Protein AF-A0A8J1UPE0-F1 (afdb_monomer)

pLDDT: mean 72.39, std 17.37, range [23.69, 92.75]

InterPro domains:
  IPR003609 PAN/Apple domain [PF00024] (31-98)
  IPR036375 Hemopexin-like domain superfamily [G3DSA:2.110.10.10] (103-296)
  IPR036375 Hemopexin-like domain superfamily [SSF50923] (170-290)

Secondary structure (DSSP, 8-state):
---PPP----SSS-EEEEEETTEEEEEEE-S--TT-EEEEEEESSHHHHHHHHHHTT-SEEEE--SSSS-EEEEEES------TTSEEEPTTSSPEEEPP----EEEEEEETTTTEEEEEETTEEEEE-SSTTTTTSPPEEEEEHHHH-TT---S-GGGEEEEEETTTTEEEEEETTEEEEEESSS--SS-SEEEEEHHHHH-TTPPSS-SEEEESSSEEEEETTEEEEESSS-EEEEETT-SS--STTTT----TT--EEEE-SSTTEEEEEETTEEEEEETTTTEEEEEE-----

Organism: Owenia fusiformis (NCBI:txid6347)

Sequence (297 aa):
MKVGGIYVLLHVHVVYTIQQAGFFKLIQNDHKLPGYIIQQKMVDSKAECAQLCITRNCFSFNIDNDNMNEKLCEVNSESLQFQGTSLTPQTGSDHYQKVPDIFNVHAVWYHGNTGNIYALTDDRIVYIYADENSLHKPPMQVTDLDNMLPSLTTNEIHDIQFMYAPTINFTRVFEGANIWLYEKDLPKTSPNYFPKAASFVYGVGIPAAPDAVFMTASAYFVKDNIIFISNGSVIDSYDITDPNPTKEFQNVPVINGITSATETGTTGVFLFFENSAFIRYDTATKLYTKSRLHGPQ

Foldseek 3Di:
DDDDDDDDDDDDAPWDWDDDPHDTQTEHADQDDPDFFPDKDKDQDPVVLVVVLVVVVANYKYWAPPDPGIIIITGGNDDPPDDPLQWDQDPPDSHTDGLPQQQFFQEWEAQQVPLWIWTDGDFFIWTAHLDPVRNQHGIDTDDGPCQQEVPDDDPDSSLWYWEQDPVQQWIWIGRFQWIFIAHHDTRDHDTPDDIDGPCVFQNPPAHGRFLEWYDDCWTWGHHFQKIWTGNRYDIDIDGQPPCCTVDQQHPPPPPRRQNYKYASSPPQWMWTDDRQKIWIAHSVVRDIDIDGRDDRD

Mean predicted aligned error: 15.08 Å

Solvent-accessible surface area (backbone atoms only — not comparable to full-atom values): 16725 Å² total; per-residue (Å²): 138,84,84,79,82,83,83,84,88,70,87,82,69,79,68,48,79,47,85,53,99,90,46,79,54,73,42,40,72,45,66,49,75,88,90,43,66,75,47,76,45,80,30,90,42,73,68,53,36,53,52,52,20,60,78,66,69,37,38,18,28,26,74,46,75,93,41,99,82,51,22,50,22,35,23,15,72,53,62,83,86,63,54,82,79,30,48,42,74,38,88,97,46,89,39,43,41,72,45,72,70,58,64,43,38,31,18,27,30,40,38,84,92,76,56,36,27,37,32,37,34,84,69,33,30,29,41,40,54,50,47,86,87,39,45,69,50,71,52,44,82,74,47,48,42,62,74,32,44,61,77,66,82,75,91,57,60,69,36,35,33,34,29,36,40,78,94,77,48,28,38,37,38,32,52,41,48,30,32,34,39,34,71,56,68,84,72,47,74,61,63,76,43,77,72,38,52,42,43,79,69,39,26,84,83,64,69,68,42,42,37,18,31,30,48,77,98,42,42,38,34,30,44,75,60,33,42,36,39,23,75,66,67,55,72,47,72,48,49,58,77,47,93,75,46,95,54,80,68,43,79,52,76,80,57,86,54,43,26,15,24,26,47,52,82,48,91,59,30,35,40,40,23,43,39,34,34,35,34,44,36,32,51,88,78,52,47,73,50,80,53,60,53,54,43,70,125

Structure (mmCIF, N/CA/C/O backbone):
data_AF-A0A8J1UPE0-F1
#
_entry.id   AF-A0A8J1UPE0-F1
#
loop_
_atom_site.group_PDB
_atom_site.id
_atom_site.type_symbol
_atom_site.label_atom_id
_atom_site.label_alt_id
_atom_site.label_comp_id
_atom_site.label_asym_id
_atom_site.label_entity_id
_atom_site.label_seq_id
_atom_site.pdbx_PDB_ins_code
_atom_site.Cartn_x
_atom_site.Cartn_y
_atom_site.Cartn_z
_atom_site.occupancy
_atom_site.B_iso_or_equiv
_atom_site.auth_seq_id
_atom_site.auth_comp_id
_atom_site.auth_asym_id
_atom_site.auth_atom_id
_atom_site.pdbx_PDB_model_num
ATOM 1 N N . MET A 1 1 ? -36.752 -12.452 56.181 1.00 30.33 1 MET A N 1
ATOM 2 C CA . MET A 1 1 ? -35.520 -12.875 55.481 1.00 30.33 1 MET A CA 1
ATOM 3 C C . MET A 1 1 ? -35.071 -11.741 54.575 1.00 30.33 1 MET A C 1
ATOM 5 O O . MET A 1 1 ? -35.768 -11.439 53.619 1.00 30.33 1 MET A O 1
ATOM 9 N N . LYS A 1 2 ? -33.974 -11.058 54.919 1.00 23.69 2 LYS A N 1
ATOM 10 C CA . LYS A 1 2 ? -33.281 -10.115 54.031 1.00 23.69 2 LYS A CA 1
ATOM 11 C C . LYS A 1 2 ? -32.088 -10.872 53.456 1.00 23.69 2 LYS A C 1
ATOM 13 O O . LYS A 1 2 ? -31.230 -11.287 54.229 1.00 23.69 2 LYS A O 1
ATOM 18 N N . VAL A 1 3 ? -32.064 -11.102 52.148 1.00 27.72 3 VAL A N 1
ATOM 19 C CA . VAL A 1 3 ? -30.888 -11.661 51.470 1.00 27.72 3 VAL A CA 1
ATOM 20 C C . VAL A 1 3 ? -29.998 -10.477 51.109 1.00 27.72 3 VAL A C 1
ATOM 22 O O . VAL A 1 3 ? -30.375 -9.645 50.288 1.00 27.72 3 VAL A O 1
ATOM 25 N N . GLY A 1 4 ? -28.869 -10.346 51.805 1.00 25.03 4 GLY A N 1
ATOM 26 C CA . GLY A 1 4 ? -27.838 -9.365 51.483 1.00 25.03 4 GLY A CA 1
ATOM 27 C C . GLY A 1 4 ? -27.080 -9.811 50.236 1.00 25.03 4 GLY A C 1
ATOM 28 O O . GLY A 1 4 ? -26.514 -10.901 50.223 1.00 25.03 4 GLY A O 1
ATOM 29 N N . GLY A 1 5 ? -27.100 -8.985 49.190 1.00 28.97 5 GLY A N 1
ATOM 30 C CA . GLY A 1 5 ? -26.268 -9.174 48.006 1.00 28.97 5 GLY A CA 1
ATOM 31 C C . GLY A 1 5 ? -24.810 -8.857 48.330 1.00 28.97 5 GLY A C 1
ATOM 32 O O . GLY A 1 5 ? -24.507 -7.793 48.870 1.00 28.97 5 GLY A O 1
ATOM 33 N N . ILE A 1 6 ? -23.921 -9.798 48.027 1.00 27.23 6 ILE A N 1
ATOM 34 C CA . ILE A 1 6 ? -22.472 -9.633 48.131 1.00 27.23 6 ILE A CA 1
ATOM 35 C C . ILE A 1 6 ? -22.000 -8.927 46.857 1.00 27.23 6 ILE A C 1
ATOM 37 O O . ILE A 1 6 ? -22.183 -9.449 45.760 1.00 27.23 6 ILE A O 1
ATOM 41 N N . TYR A 1 7 ? -21.387 -7.752 46.999 1.00 31.39 7 TYR A N 1
ATOM 42 C CA . TYR A 1 7 ? -20.686 -7.076 45.907 1.00 31.39 7 TYR A CA 1
ATOM 43 C C . TYR A 1 7 ? -19.224 -7.521 45.927 1.00 31.39 7 TYR A C 1
ATOM 45 O O . TYR A 1 7 ? -18.486 -7.189 46.854 1.00 31.39 7 TYR A O 1
ATOM 53 N N . VAL A 1 8 ? -18.804 -8.286 44.920 1.00 25.70 8 VAL A N 1
ATOM 54 C CA . VAL A 1 8 ? -17.390 -8.616 44.709 1.00 25.70 8 VAL A CA 1
ATOM 55 C C . VAL A 1 8 ? -16.806 -7.580 43.751 1.00 25.70 8 VAL A C 1
ATOM 57 O O . VAL A 1 8 ? -17.188 -7.521 42.586 1.00 25.70 8 VAL A O 1
ATOM 60 N N . LEU A 1 9 ? -15.903 -6.741 44.258 1.00 25.02 9 LEU A N 1
ATOM 61 C CA . LEU A 1 9 ? -15.126 -5.771 43.483 1.00 25.02 9 LEU A CA 1
ATOM 62 C C . LEU A 1 9 ? -13.801 -6.423 43.060 1.00 25.02 9 LEU A C 1
ATOM 64 O O . LEU A 1 9 ? -12.884 -6.532 43.871 1.00 25.02 9 LEU A O 1
ATOM 68 N N . LEU A 1 10 ? -13.687 -6.833 41.793 1.00 24.20 10 LEU A N 1
ATOM 69 C CA . LEU A 1 10 ? -12.395 -7.069 41.142 1.00 24.20 10 LEU A CA 1
ATOM 70 C C . LEU A 1 10 ? -12.076 -5.875 40.231 1.00 24.20 10 LEU A C 1
ATOM 72 O O . LEU A 1 10 ? -12.922 -5.429 39.460 1.00 24.20 10 LEU A O 1
ATOM 76 N N . HIS A 1 11 ? -10.865 -5.333 40.359 1.00 26.23 11 HIS A N 1
ATOM 77 C CA . HIS A 1 11 ? -10.327 -4.312 39.459 1.00 26.23 11 HIS A CA 1
ATOM 78 C C . HIS A 1 11 ? -9.788 -4.953 38.170 1.00 26.23 11 HIS A C 1
ATOM 80 O O . HIS A 1 11 ? -9.314 -6.085 38.200 1.00 26.23 11 HIS A O 1
ATOM 86 N N . VAL A 1 12 ? -9.783 -4.147 37.099 1.00 31.94 12 VAL A N 1
ATOM 87 C CA . VAL A 1 12 ? -9.514 -4.437 35.672 1.00 31.94 12 VAL A CA 1
ATOM 88 C C . VAL A 1 12 ? -10.791 -4.816 34.900 1.00 31.94 12 VAL A C 1
ATOM 90 O O . VAL A 1 12 ? -11.315 -5.912 35.034 1.00 31.94 12 VAL A O 1
ATOM 93 N N . HIS A 1 13 ? -11.286 -3.847 34.113 1.00 36.81 13 HIS A N 1
ATOM 94 C CA . HIS A 1 13 ? -12.611 -3.770 33.468 1.00 36.81 13 HIS A CA 1
ATOM 95 C C . HIS A 1 13 ? -13.790 -3.830 34.455 1.00 36.81 13 HIS A C 1
ATOM 97 O O . HIS A 1 13 ? -14.075 -4.850 35.069 1.00 36.81 13 HIS A O 1
ATOM 103 N N . VAL A 1 14 ? -14.501 -2.708 34.630 1.00 41.12 14 VAL A N 1
ATOM 104 C CA . VAL A 1 14 ? -15.663 -2.648 35.534 1.00 41.12 14 VAL A CA 1
ATOM 105 C C . VAL A 1 14 ? -16.834 -3.391 34.893 1.00 41.12 14 VAL A C 1
ATOM 107 O O . VAL A 1 14 ? -17.652 -2.807 34.185 1.00 41.12 14 VAL A O 1
ATOM 110 N N . VAL A 1 15 ? -16.875 -4.697 35.126 1.00 43.03 15 VAL A N 1
ATOM 111 C CA . VAL A 1 15 ? -17.946 -5.595 34.715 1.00 43.03 15 VAL A CA 1
ATOM 112 C C . VAL A 1 15 ? -18.943 -5.703 35.866 1.00 43.03 15 VAL A C 1
ATOM 114 O O . VAL A 1 15 ? -18.626 -6.249 36.924 1.00 43.03 15 VAL A O 1
ATOM 117 N N . TYR A 1 16 ? -20.156 -5.174 35.687 1.00 48.97 16 TYR A N 1
ATOM 118 C CA . TYR A 1 16 ? -21.206 -5.300 36.696 1.00 48.97 16 TYR A CA 1
ATOM 119 C C . TYR A 1 16 ? -21.916 -6.644 36.509 1.00 48.97 16 TYR A C 1
ATOM 121 O O . TYR A 1 16 ? -22.602 -6.866 35.512 1.00 48.97 16 TYR A O 1
ATOM 129 N N . THR A 1 17 ? -21.742 -7.549 37.475 1.00 43.81 17 THR A N 1
ATOM 130 C CA . THR A 1 17 ? -22.469 -8.827 37.528 1.00 43.81 17 THR A CA 1
ATOM 131 C C . THR A 1 17 ? -23.621 -8.687 38.514 1.00 43.81 17 THR A C 1
ATOM 133 O O . THR A 1 17 ? -23.385 -8.437 39.695 1.00 43.81 17 THR A O 1
ATOM 136 N N . ILE A 1 18 ? -24.866 -8.820 38.049 1.00 48.97 18 ILE A N 1
ATOM 137 C CA . ILE A 1 18 ? -26.055 -8.665 38.900 1.00 48.97 18 ILE A CA 1
ATOM 138 C C . ILE A 1 18 ? -26.977 -9.872 38.717 1.00 48.97 18 ILE A C 1
ATOM 140 O O . ILE A 1 18 ? -27.264 -10.292 37.597 1.00 48.97 18 ILE A O 1
ATOM 144 N N . GLN A 1 19 ? -27.428 -10.435 39.839 1.00 40.19 19 GLN A N 1
ATOM 145 C CA . GLN A 1 19 ? -28.290 -11.613 39.892 1.00 40.19 19 GLN A CA 1
ATOM 146 C C . GLN A 1 19 ? -29.759 -11.171 40.003 1.00 40.19 19 GLN A C 1
ATOM 148 O O . GLN A 1 19 ? -30.191 -10.710 41.059 1.00 40.19 19 GLN A O 1
ATOM 153 N N . GLN A 1 20 ? -30.544 -11.324 38.933 1.00 41.16 20 GLN A N 1
ATOM 154 C CA . GLN A 1 20 ? -32.006 -11.199 38.987 1.00 41.16 20 GLN A CA 1
ATOM 155 C C . GLN A 1 20 ? -32.640 -12.556 38.691 1.00 41.16 20 GLN A C 1
ATOM 157 O O . GLN A 1 20 ? -32.417 -13.114 37.624 1.00 41.16 20 GLN A O 1
ATOM 162 N N . ALA A 1 21 ? -33.418 -13.091 39.639 1.00 45.34 21 ALA A N 1
ATOM 163 C CA . ALA A 1 21 ? -34.301 -14.251 39.448 1.00 45.34 21 ALA A CA 1
ATOM 164 C C . ALA A 1 21 ? -33.704 -15.425 38.627 1.00 45.34 21 ALA A C 1
ATOM 166 O O . ALA A 1 21 ? -34.393 -16.035 37.816 1.00 45.34 21 ALA A O 1
ATOM 167 N N . GLY A 1 22 ? -32.418 -15.739 38.832 1.00 38.59 22 GLY A N 1
ATOM 168 C CA . GLY A 1 22 ? -31.733 -16.859 38.169 1.00 38.59 22 GLY A CA 1
ATOM 169 C C . GLY A 1 22 ? -31.049 -16.550 36.829 1.00 38.59 22 GLY A C 1
ATOM 170 O O . GLY A 1 22 ? -30.388 -17.437 36.301 1.00 38.59 22 GLY A O 1
ATOM 171 N N . PHE A 1 23 ? -31.125 -15.320 36.311 1.00 41.47 23 PHE A N 1
ATOM 172 C CA . PHE A 1 23 ? -30.382 -14.879 35.126 1.00 41.47 23 PHE A CA 1
ATOM 173 C C . PHE A 1 23 ? -29.252 -13.917 35.516 1.00 41.47 23 PHE A C 1
ATOM 175 O O . PHE A 1 23 ? -29.466 -12.921 36.211 1.00 41.47 23 PHE A O 1
ATOM 182 N N . PHE A 1 24 ? -28.035 -14.220 35.060 1.00 46.19 24 PHE A N 1
ATOM 183 C CA . PHE A 1 24 ? -26.893 -13.313 35.133 1.00 46.19 24 PHE A CA 1
ATOM 184 C C . PHE A 1 24 ? -26.863 -12.491 33.846 1.00 46.19 24 PHE A C 1
ATOM 186 O O . PHE A 1 24 ? -26.605 -13.040 32.775 1.00 46.19 24 PHE A O 1
ATOM 193 N N . LYS A 1 25 ? -27.134 -11.185 33.937 1.00 48.22 25 LYS A N 1
ATOM 194 C CA . LYS A 1 25 ? -26.905 -10.257 32.822 1.00 48.22 25 LYS A CA 1
ATOM 195 C C . LYS A 1 25 ? -25.640 -9.466 33.121 1.00 48.22 25 LYS A C 1
ATOM 197 O O . LYS A 1 25 ? -25.569 -8.765 34.129 1.00 48.22 25 LYS A O 1
ATOM 202 N N . LEU A 1 26 ? -24.636 -9.632 32.268 1.00 54.66 26 LEU A N 1
ATOM 203 C CA . LEU A 1 26 ? -23.422 -8.831 32.305 1.00 54.66 26 LEU A CA 1
ATOM 204 C C . LEU A 1 26 ? -23.754 -7.476 31.677 1.00 54.66 26 LEU A C 1
ATOM 206 O O . LEU A 1 26 ? -24.133 -7.438 30.510 1.00 54.66 26 LEU A O 1
ATOM 210 N N . ILE A 1 27 ? -23.659 -6.390 32.443 1.00 53.72 27 ILE A N 1
ATOM 211 C CA . ILE A 1 27 ? -23.849 -5.035 31.910 1.00 53.72 27 ILE A CA 1
ATOM 212 C C . ILE A 1 27 ? -22.504 -4.329 31.969 1.00 53.72 27 ILE A C 1
ATOM 214 O O . ILE A 1 27 ? -21.864 -4.257 33.025 1.00 53.72 27 ILE A O 1
ATOM 218 N N . GLN A 1 28 ? -22.074 -3.830 30.819 1.00 64.44 28 GLN A N 1
ATOM 219 C CA . GLN A 1 28 ? -20.801 -3.149 30.662 1.00 64.44 28 GLN A CA 1
ATOM 220 C C . GLN A 1 28 ? -21.024 -1.673 30.341 1.00 64.44 28 GLN A C 1
ATOM 222 O O . GLN A 1 28 ? -22.049 -1.268 29.787 1.00 64.44 28 GLN A O 1
ATOM 227 N N . ASN A 1 29 ? -20.061 -0.870 30.782 1.00 64.00 29 ASN A N 1
ATOM 228 C CA . ASN A 1 29 ? -19.961 0.524 30.395 1.00 64.00 29 ASN A CA 1
ATOM 229 C C . ASN A 1 29 ? -19.182 0.584 29.088 1.00 64.00 29 ASN A C 1
ATOM 231 O O . ASN A 1 29 ? -17.948 0.633 29.124 1.00 64.00 29 ASN A O 1
ATOM 235 N N . ASP A 1 30 ? -19.906 0.540 27.982 1.00 60.78 30 ASP A N 1
ATOM 236 C CA . ASP A 1 30 ? -19.319 0.646 26.659 1.00 60.78 30 ASP A CA 1
ATOM 237 C C . ASP A 1 30 ? -18.975 2.121 26.443 1.00 60.78 30 ASP A C 1
ATOM 239 O O . ASP A 1 30 ? -19.736 3.030 26.775 1.00 60.78 30 ASP A O 1
ATOM 243 N N . HIS A 1 31 ? -17.765 2.402 25.981 1.00 57.56 31 HIS A N 1
ATOM 244 C CA . HIS A 1 31 ? -17.389 3.777 25.694 1.00 57.56 31 HIS A CA 1
ATOM 245 C C . HIS A 1 31 ? -18.029 4.179 24.357 1.00 57.56 31 HIS A C 1
ATOM 247 O O . HIS A 1 31 ? -17.505 3.847 23.300 1.00 57.56 31 HIS A O 1
ATOM 253 N N . LYS A 1 32 ? -19.194 4.839 24.446 1.00 55.47 32 LYS A N 1
ATOM 254 C CA . LYS A 1 32 ? -19.966 5.513 23.380 1.00 55.47 32 LYS A CA 1
ATOM 255 C C . LYS A 1 32 ? -20.067 4.742 22.054 1.00 55.47 32 LYS A C 1
ATOM 257 O O . LYS A 1 32 ? -19.347 5.029 21.104 1.00 55.47 32 LYS A O 1
ATOM 262 N N . LEU A 1 33 ? -21.033 3.817 21.975 1.00 55.25 33 LEU A N 1
ATOM 263 C CA . LEU A 1 33 ? -21.495 3.200 20.720 1.00 55.25 33 LEU A CA 1
ATOM 264 C C . LEU A 1 33 ? -22.546 4.091 20.021 1.00 55.25 33 LEU A C 1
ATOM 266 O O . LEU A 1 33 ? -23.629 4.285 20.580 1.00 55.25 33 LEU A O 1
ATOM 270 N N . PRO A 1 34 ? -22.294 4.613 18.805 1.00 51.97 34 PRO A N 1
ATOM 271 C CA . PRO A 1 34 ? -23.290 5.385 18.063 1.00 51.97 34 PRO A CA 1
ATOM 272 C C . PRO A 1 34 ? -24.416 4.486 17.522 1.00 51.97 34 PRO A C 1
ATOM 274 O O . PRO A 1 34 ? -24.147 3.430 16.955 1.00 51.97 34 PRO A O 1
ATOM 277 N N . GLY A 1 35 ? -25.676 4.928 17.630 1.00 53.56 35 GLY A N 1
ATOM 278 C CA . GLY A 1 35 ? -26.792 4.409 16.817 1.00 53.56 35 GLY A CA 1
ATOM 279 C C . GLY A 1 35 ? -27.805 3.475 17.495 1.00 53.56 35 GLY A C 1
ATOM 280 O O . GLY A 1 35 ? -28.895 3.311 16.956 1.00 53.56 35 GLY A O 1
ATOM 281 N N . TYR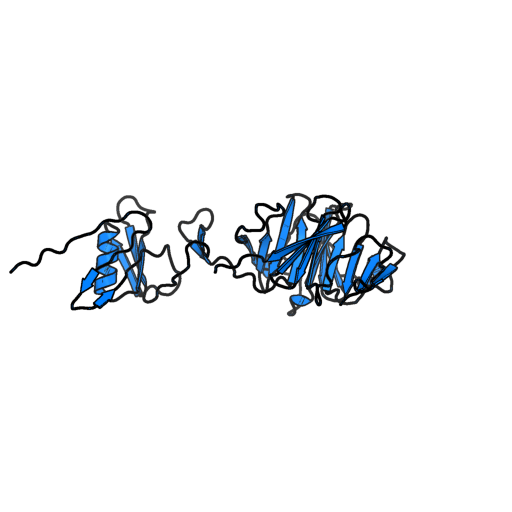 A 1 36 ? -27.519 2.935 18.685 1.00 70.38 36 TYR A N 1
ATOM 282 C CA . TYR A 1 36 ? -28.417 1.996 19.396 1.00 70.38 36 TYR A CA 1
ATOM 283 C C . TYR A 1 36 ? -28.978 2.547 20.710 1.00 70.38 36 TYR A C 1
ATOM 285 O O . TYR A 1 36 ? -29.380 1.794 21.600 1.00 70.38 36 TYR A O 1
ATOM 293 N N . ILE A 1 37 ? -28.991 3.871 20.847 1.00 80.50 37 ILE A N 1
ATOM 294 C CA . ILE A 1 37 ? -29.425 4.557 22.060 1.00 80.50 37 ILE A CA 1
ATOM 295 C C . ILE A 1 37 ? -30.945 4.430 22.189 1.00 80.50 37 ILE A C 1
ATOM 297 O O . ILE A 1 37 ? -31.700 4.977 21.388 1.00 80.50 37 ILE A O 1
ATOM 301 N N . ILE A 1 38 ? -31.402 3.741 23.233 1.00 85.19 38 ILE A N 1
ATOM 302 C CA . ILE A 1 38 ? -32.832 3.617 23.550 1.00 85.19 38 ILE A CA 1
ATOM 303 C C . ILE A 1 38 ? -33.313 4.684 24.528 1.00 85.19 38 ILE A C 1
ATOM 305 O O . ILE A 1 38 ? -34.508 4.973 24.587 1.00 85.19 38 ILE A O 1
ATOM 309 N N . GLN A 1 39 ? -32.409 5.271 25.313 1.00 88.69 39 GLN A N 1
ATOM 310 C CA . GLN A 1 39 ? -32.721 6.405 26.174 1.00 88.69 39 GLN A CA 1
ATOM 311 C C . GLN A 1 39 ? -31.450 7.169 26.551 1.00 88.69 39 GLN A C 1
ATOM 313 O O . GLN A 1 39 ? -30.400 6.578 26.787 1.00 88.69 39 GLN A O 1
ATOM 318 N N . GLN A 1 40 ? -31.598 8.485 26.691 1.00 89.00 40 GLN A N 1
ATOM 319 C CA . GLN A 1 40 ? -30.616 9.365 27.311 1.00 89.00 40 GLN A CA 1
ATOM 320 C C . GLN A 1 40 ? -31.199 9.971 28.592 1.00 89.00 40 GLN A C 1
ATOM 322 O O . GLN A 1 40 ? -32.402 10.250 28.668 1.00 89.00 40 GLN A O 1
ATOM 327 N N . LYS A 1 41 ? -30.372 10.140 29.624 1.00 90.31 41 LYS A N 1
ATOM 328 C CA . LYS A 1 41 ? -30.764 10.769 30.890 1.00 90.31 41 LYS A CA 1
ATOM 329 C C . LYS A 1 41 ? -29.540 11.374 31.572 1.00 90.31 41 LYS A C 1
ATOM 331 O O . LYS A 1 41 ? -28.499 10.733 31.612 1.00 90.31 41 LYS A O 1
ATOM 336 N N . MET A 1 42 ? -29.674 12.553 32.172 1.00 89.56 42 MET A N 1
ATOM 337 C CA . MET A 1 42 ? -28.653 13.033 33.105 1.00 89.56 42 MET A CA 1
ATOM 338 C C . MET A 1 42 ? -28.674 12.179 34.377 1.00 89.56 42 MET A C 1
ATOM 340 O O . MET A 1 42 ? -29.748 11.823 34.875 1.00 89.56 42 MET A O 1
ATOM 344 N N . VAL A 1 43 ? -27.491 11.817 34.859 1.00 86.69 43 VAL A N 1
ATOM 345 C CA . VAL A 1 43 ? -27.285 11.007 36.060 1.00 86.69 43 VAL A CA 1
ATOM 346 C C . VAL A 1 43 ? -26.164 11.590 36.910 1.00 86.69 43 VAL A C 1
ATOM 348 O O . VAL A 1 43 ? -25.226 12.207 36.398 1.00 86.69 43 VAL A O 1
ATOM 351 N N . ASP A 1 44 ? -26.213 11.306 38.205 1.00 85.50 44 ASP A N 1
ATOM 352 C CA . ASP A 1 44 ? -25.195 11.762 39.155 1.00 85.50 44 ASP A CA 1
ATOM 353 C C . ASP A 1 44 ? -23.966 10.842 39.149 1.00 85.50 44 ASP A C 1
ATOM 355 O O . ASP A 1 44 ? -22.869 11.198 39.588 1.00 85.50 44 ASP A O 1
ATOM 359 N N . SER A 1 45 ? -24.132 9.602 38.679 1.00 82.75 45 SER A N 1
ATOM 360 C CA . SER A 1 45 ? -23.081 8.594 38.758 1.00 82.75 45 SER A CA 1
ATOM 361 C C . SER A 1 45 ? -23.199 7.486 37.718 1.00 82.75 45 SER A C 1
ATOM 363 O O . SER A 1 45 ? -24.264 7.178 37.182 1.00 82.75 45 SER A O 1
ATOM 365 N N . LYS A 1 46 ? -22.077 6.789 37.518 1.00 79.06 46 LYS A N 1
ATOM 366 C CA . LYS A 1 46 ? -22.004 5.558 36.723 1.00 79.06 46 LYS A CA 1
ATOM 367 C C . LYS A 1 46 ? -22.930 4.458 37.258 1.00 79.06 46 LYS A C 1
ATOM 369 O O . LYS A 1 46 ? -23.496 3.701 36.477 1.00 79.06 46 LYS A O 1
ATOM 374 N N . ALA A 1 47 ? -23.108 4.388 38.579 1.00 81.44 47 ALA A N 1
ATOM 375 C CA . ALA A 1 47 ? -24.001 3.421 39.212 1.00 81.44 47 ALA A CA 1
ATOM 376 C C . ALA A 1 47 ? -25.477 3.700 38.885 1.00 81.44 47 ALA A C 1
ATOM 378 O O . ALA A 1 47 ? -26.230 2.766 38.617 1.00 81.44 47 ALA A O 1
ATOM 379 N N . GLU A 1 48 ? -25.884 4.972 38.845 1.00 86.25 48 GLU A N 1
ATOM 380 C CA . GLU A 1 48 ? -27.239 5.345 38.427 1.00 86.25 48 GLU A CA 1
ATOM 381 C C . GLU A 1 48 ? -27.476 5.011 36.947 1.00 86.25 48 GLU A C 1
ATOM 383 O O . GLU A 1 48 ? -28.518 4.453 36.606 1.00 86.25 48 GLU A O 1
ATOM 388 N N . CYS A 1 49 ? -26.490 5.262 36.080 1.00 86.00 49 CYS A N 1
ATOM 389 C CA . CYS A 1 49 ? -26.578 4.886 34.668 1.00 86.00 49 CYS A CA 1
ATOM 390 C C . CYS A 1 49 ? -26.745 3.371 34.480 1.00 86.00 49 CYS A C 1
ATOM 392 O O . CYS A 1 49 ? -27.639 2.922 33.763 1.00 86.00 49 CYS A O 1
ATOM 394 N N . ALA A 1 50 ? -25.961 2.568 35.209 1.00 82.38 50 ALA A N 1
ATOM 395 C CA . ALA A 1 50 ? -26.107 1.114 35.212 1.00 82.38 50 ALA A CA 1
ATOM 396 C C . ALA A 1 50 ? -27.511 0.679 35.675 1.00 82.38 50 ALA A C 1
ATOM 398 O O . ALA A 1 50 ? -28.125 -0.195 35.064 1.00 82.38 50 ALA A O 1
ATOM 399 N N . GLN A 1 51 ? -28.064 1.320 36.710 1.00 83.94 51 GLN A N 1
ATOM 400 C CA . GLN A 1 51 ? -29.416 1.028 37.196 1.00 83.94 51 GLN A CA 1
ATOM 401 C C . GLN A 1 51 ? -30.505 1.393 36.174 1.00 83.94 51 GLN A C 1
ATOM 403 O O . GLN A 1 51 ? -31.487 0.657 36.013 1.00 83.94 51 GLN A O 1
ATOM 408 N N . LEU A 1 52 ? -30.333 2.507 35.460 1.00 8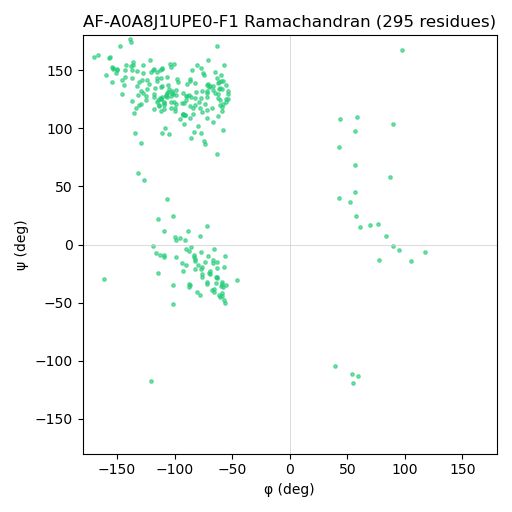7.75 52 LEU A N 1
ATOM 409 C CA . LEU A 1 52 ? -31.220 2.906 34.368 1.00 87.75 52 LEU A CA 1
ATOM 410 C C . LEU A 1 52 ? -31.207 1.860 33.249 1.00 87.75 52 LEU A C 1
ATOM 412 O O . LEU A 1 52 ? -32.261 1.445 32.768 1.00 87.75 52 LEU A O 1
ATOM 416 N N . CYS A 1 53 ? -30.013 1.386 32.909 1.00 84.50 53 CYS A N 1
ATOM 417 C CA . CYS A 1 53 ? -29.773 0.342 31.928 1.00 84.50 53 CYS A CA 1
ATOM 418 C C . CYS A 1 53 ? -30.554 -0.943 32.275 1.00 84.50 53 CYS A C 1
ATOM 420 O O . CYS A 1 53 ? -31.332 -1.449 31.462 1.00 84.50 53 CYS A O 1
ATOM 422 N N . ILE A 1 54 ? -30.445 -1.412 33.525 1.00 81.62 54 ILE A N 1
ATOM 423 C CA . ILE A 1 54 ? -31.190 -2.576 34.042 1.00 81.62 54 ILE A CA 1
ATOM 424 C C . ILE A 1 54 ? -32.697 -2.373 33.887 1.00 81.62 54 ILE A C 1
ATOM 426 O O . ILE A 1 54 ? -33.400 -3.245 33.379 1.00 81.62 54 ILE A O 1
ATOM 430 N N . THR A 1 55 ? -33.193 -1.205 34.299 1.00 86.75 55 THR A N 1
ATOM 431 C CA . THR A 1 55 ? -34.627 -0.879 34.278 1.00 86.75 55 THR A CA 1
ATOM 432 C C . THR A 1 55 ? -35.188 -0.870 32.853 1.00 86.75 55 THR A C 1
ATOM 434 O O . THR A 1 55 ? -36.362 -1.170 32.642 1.00 86.75 55 THR A O 1
ATOM 437 N N . ARG A 1 56 ? -34.345 -0.565 31.862 1.00 86.38 56 ARG A N 1
ATOM 438 C CA . ARG A 1 56 ? -34.694 -0.566 30.437 1.00 86.38 56 ARG A CA 1
ATOM 439 C C . ARG A 1 56 ? -34.357 -1.862 29.709 1.00 86.38 56 ARG A C 1
ATOM 441 O O . ARG A 1 56 ? -34.546 -1.921 28.500 1.00 86.38 56 ARG A O 1
ATOM 448 N N . ASN A 1 57 ? -33.891 -2.891 30.417 1.00 84.19 57 ASN A N 1
ATOM 449 C CA . ASN A 1 57 ? -33.427 -4.142 29.820 1.00 84.19 57 ASN A CA 1
ATOM 450 C C . ASN A 1 57 ? -32.377 -3.923 28.703 1.00 84.19 57 ASN A C 1
ATOM 452 O O . ASN A 1 57 ? -32.347 -4.656 27.717 1.00 84.19 57 ASN A O 1
ATOM 456 N N . CYS A 1 58 ? -31.505 -2.927 28.872 1.00 82.69 58 CYS A N 1
ATOM 457 C CA . CYS A 1 58 ? -30.416 -2.598 27.946 1.00 82.69 58 CYS A CA 1
ATOM 458 C C . CYS A 1 58 ? -29.384 -3.738 27.823 1.00 82.69 58 CYS A C 1
ATOM 460 O O . CYS A 1 58 ? -29.359 -4.647 28.661 1.00 82.69 58 CYS A O 1
ATOM 462 N N . PHE A 1 59 ? -28.460 -3.635 26.871 1.00 77.88 59 PHE A N 1
ATOM 463 C CA . PHE A 1 59 ? -27.254 -4.474 26.838 1.00 77.88 59 PHE A CA 1
ATOM 464 C C . PHE A 1 59 ? -26.004 -3.742 27.339 1.00 77.88 59 PHE A C 1
ATOM 466 O O . PHE A 1 59 ? -25.194 -4.347 28.039 1.00 77.88 59 PHE A O 1
ATOM 473 N N . SER A 1 60 ? -25.887 -2.441 27.073 1.00 80.38 60 SER A N 1
ATOM 474 C CA . SER A 1 60 ? -24.801 -1.609 27.593 1.00 80.38 60 SER A CA 1
ATOM 475 C C . SER A 1 60 ? -25.235 -0.172 27.855 1.00 80.38 60 SER A C 1
ATOM 477 O O . SER A 1 60 ? -26.349 0.230 27.503 1.00 80.38 60 SER A O 1
ATOM 479 N N . PHE A 1 61 ? -24.365 0.595 28.509 1.00 83.31 61 PHE A N 1
ATOM 480 C CA . PHE A 1 61 ? -24.550 2.028 28.702 1.00 83.31 61 PHE A CA 1
ATOM 481 C C . PHE A 1 61 ? -23.253 2.804 28.483 1.00 83.31 61 PHE A C 1
ATOM 483 O O . PHE A 1 61 ? -22.171 2.282 28.738 1.00 83.31 61 PHE A O 1
ATOM 490 N N . ASN A 1 62 ? -23.391 4.070 28.100 1.00 80.25 62 ASN A N 1
ATOM 491 C CA . ASN A 1 62 ? -22.319 5.049 28.004 1.00 80.25 62 ASN A CA 1
ATOM 492 C C . ASN A 1 62 ? -22.539 6.114 29.090 1.00 80.25 62 ASN A C 1
ATOM 494 O O . ASN A 1 62 ? -23.680 6.496 29.355 1.00 80.25 62 ASN A O 1
ATOM 498 N N . ILE A 1 63 ? -21.470 6.624 29.703 1.00 80.94 63 ILE A N 1
ATOM 499 C CA . ILE A 1 63 ? -21.550 7.793 30.587 1.00 80.94 63 ILE A CA 1
ATOM 500 C C . ILE A 1 63 ? -20.512 8.835 30.181 1.00 80.94 63 ILE A C 1
ATOM 502 O O . ILE A 1 63 ? -19.314 8.554 30.169 1.00 80.94 63 ILE A O 1
ATOM 506 N N . ASP A 1 64 ? -20.989 10.026 29.841 1.00 75.56 64 ASP A N 1
ATOM 507 C CA . ASP A 1 64 ? -20.158 11.173 29.499 1.00 75.56 64 ASP A CA 1
ATOM 508 C C . ASP A 1 64 ? -19.660 11.879 30.769 1.00 75.56 64 ASP A C 1
ATOM 510 O O . ASP A 1 64 ? -20.451 12.154 31.676 1.00 75.56 64 ASP A O 1
ATOM 514 N N . ASN A 1 65 ? -18.358 12.156 30.853 1.00 67.19 65 ASN A N 1
ATOM 515 C CA . ASN A 1 65 ? -17.756 12.869 31.983 1.00 67.19 65 ASN A CA 1
ATOM 516 C C . ASN A 1 65 ? -17.503 14.359 31.692 1.00 67.19 65 ASN A C 1
ATOM 518 O O . ASN A 1 65 ? -16.926 15.026 32.551 1.00 67.19 65 ASN A O 1
ATOM 522 N N . ASP A 1 66 ? -17.955 14.889 30.552 1.00 59.31 66 ASP A N 1
ATOM 523 C CA . ASP A 1 66 ? -17.652 16.260 30.114 1.00 59.31 66 ASP A CA 1
ATOM 524 C C . ASP A 1 66 ? -18.185 17.378 31.037 1.00 59.31 66 ASP A C 1
ATOM 526 O O . ASP A 1 66 ? -17.723 18.515 30.956 1.00 59.31 66 ASP A O 1
ATOM 530 N N . ASN A 1 67 ? -19.106 17.089 31.968 1.00 54.50 67 ASN A N 1
ATOM 531 C CA . ASN A 1 67 ? -19.603 18.067 32.941 1.00 54.50 67 ASN A CA 1
ATOM 532 C C . ASN A 1 67 ? -19.446 17.590 34.392 1.00 54.50 67 ASN A C 1
ATOM 534 O O . ASN A 1 67 ? -19.913 16.520 34.780 1.00 54.50 67 ASN A O 1
ATOM 538 N N . MET A 1 68 ? -18.824 18.428 35.233 1.00 60.44 68 ME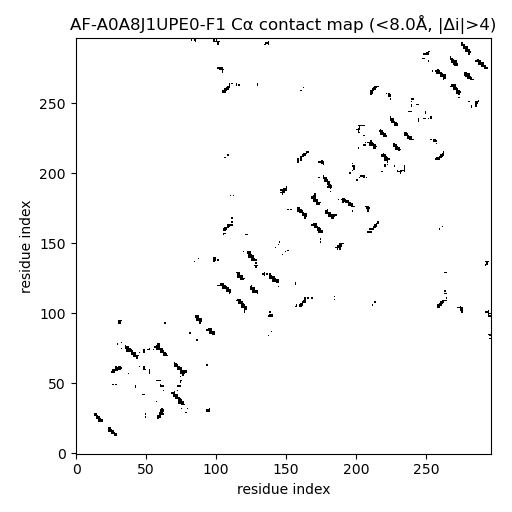T A N 1
ATOM 539 C CA . MET A 1 68 ? -18.482 18.080 36.623 1.00 60.44 68 MET A CA 1
ATOM 540 C C . MET A 1 68 ? -19.690 17.878 37.553 1.00 60.44 68 MET A C 1
ATOM 542 O O . MET A 1 68 ? -19.522 17.288 38.618 1.00 60.44 68 MET A O 1
ATOM 546 N N . ASN A 1 69 ? -20.887 18.332 37.165 1.00 66.50 69 ASN A N 1
ATOM 547 C CA . ASN A 1 69 ? -22.073 18.303 38.030 1.00 66.50 69 ASN A CA 1
ATOM 548 C C . ASN A 1 69 ? -23.188 17.373 37.539 1.00 66.50 69 ASN A C 1
ATOM 550 O O . ASN A 1 69 ? -23.973 16.912 38.356 1.00 66.50 69 ASN A O 1
ATOM 554 N N . GLU A 1 70 ? -23.259 17.078 36.242 1.00 68.44 70 GLU A N 1
ATOM 555 C CA . GLU A 1 70 ? -24.276 16.197 35.669 1.00 68.44 70 GLU A CA 1
ATOM 556 C C . GLU A 1 70 ? -23.650 15.415 34.515 1.00 68.44 70 GLU A C 1
ATOM 558 O O . GLU A 1 70 ? -23.025 16.000 33.627 1.00 68.44 70 GLU A O 1
ATOM 563 N N . LYS A 1 71 ? -23.818 14.091 34.523 1.00 82.25 71 LYS A N 1
ATOM 564 C CA . LYS A 1 71 ? -23.245 13.197 33.513 1.00 82.25 71 LYS A CA 1
ATOM 565 C C . LYS A 1 71 ? -24.335 12.723 32.572 1.00 82.25 71 LYS A C 1
ATOM 567 O O . LYS A 1 71 ? -25.379 12.264 33.032 1.00 82.25 71 LYS A O 1
ATOM 572 N N . LEU A 1 72 ? -24.110 12.797 31.265 1.00 86.12 72 LEU A N 1
ATOM 573 C CA . LEU A 1 72 ? -25.056 12.240 30.301 1.00 86.12 72 LEU A CA 1
ATOM 574 C C . LEU A 1 72 ? -24.909 10.715 30.287 1.00 86.12 72 LEU A C 1
ATOM 576 O O . LEU A 1 72 ? -23.866 10.192 29.905 1.00 86.12 72 LEU A O 1
ATOM 580 N N . CYS A 1 73 ? -25.947 10.0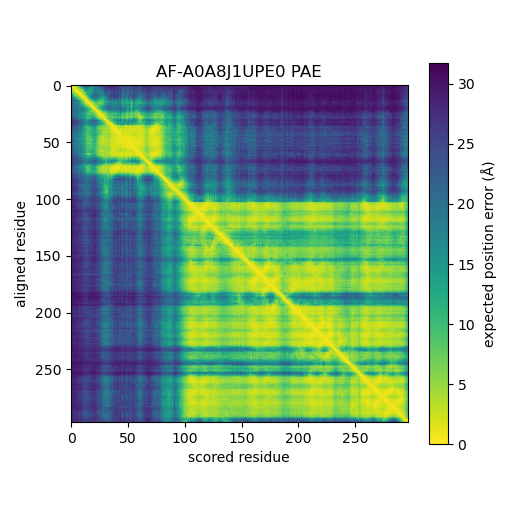06 30.720 1.00 87.31 73 CYS A N 1
ATOM 581 C CA . CYS A 1 73 ? -26.074 8.563 30.573 1.00 87.31 73 CYS A CA 1
ATOM 582 C C . CYS A 1 73 ? -26.839 8.237 29.294 1.00 87.31 73 CYS A C 1
ATOM 584 O O . CYS A 1 73 ? -27.949 8.732 29.089 1.00 87.31 73 CYS A O 1
ATOM 586 N N . GLU A 1 74 ? -26.292 7.342 28.488 1.00 87.75 74 GLU A N 1
ATOM 587 C CA . GLU A 1 74 ? -26.952 6.768 27.321 1.00 87.75 74 GLU A CA 1
ATOM 588 C C . GLU A 1 74 ? -27.088 5.267 27.545 1.00 87.75 74 GLU A C 1
ATOM 590 O O . GLU A 1 74 ? -26.111 4.597 27.860 1.00 87.75 74 GLU A O 1
ATOM 595 N N . VAL A 1 75 ? -28.292 4.723 27.416 1.00 87.88 75 VAL A N 1
ATOM 596 C CA . VAL A 1 75 ? -28.529 3.277 27.514 1.00 87.88 75 VAL A CA 1
ATOM 597 C C . VAL A 1 75 ? -28.796 2.714 26.124 1.00 87.88 75 VAL A C 1
ATOM 599 O O . VAL A 1 75 ? -29.542 3.316 25.350 1.00 87.88 75 VAL A O 1
ATOM 602 N N . ASN A 1 76 ? -28.210 1.555 25.821 1.00 83.12 76 ASN A N 1
ATOM 603 C CA . ASN A 1 76 ? -28.173 0.982 24.476 1.00 83.12 76 ASN A CA 1
ATOM 604 C C . ASN A 1 76 ? -28.956 -0.341 24.388 1.00 83.12 76 ASN A C 1
ATOM 606 O O . ASN A 1 76 ? -28.893 -1.180 25.296 1.00 83.12 76 ASN A O 1
ATOM 610 N N . SER A 1 77 ? -29.680 -0.557 23.283 1.00 81.38 77 SER A N 1
ATOM 611 C CA . SER A 1 77 ? -30.350 -1.837 22.974 1.00 81.38 77 SER A CA 1
ATOM 612 C C . SER A 1 77 ? -29.410 -2.917 22.457 1.00 81.38 77 SER A C 1
ATOM 614 O O . SER A 1 77 ? -29.845 -4.050 22.286 1.00 81.38 77 SER A O 1
ATOM 616 N N . GLU A 1 78 ? -28.150 -2.587 22.207 1.00 75.06 78 GLU A N 1
ATOM 617 C CA . GLU A 1 78 ? -27.134 -3.518 21.728 1.00 75.06 78 GLU A CA 1
ATOM 618 C C . GLU A 1 78 ? -25.828 -3.284 22.488 1.00 75.06 78 GLU A C 1
ATOM 620 O O . GLU A 1 78 ? -25.556 -2.168 22.929 1.00 75.06 78 GLU A O 1
ATOM 625 N N . SER A 1 79 ? -25.033 -4.343 22.655 1.00 62.66 79 SER A N 1
ATOM 626 C CA . SER A 1 79 ? -23.628 -4.231 23.049 1.00 62.66 79 SER A CA 1
ATOM 627 C C . SER A 1 79 ? -22.787 -4.700 21.877 1.00 62.66 79 SER A C 1
ATOM 629 O O . SER A 1 79 ? -22.870 -5.869 21.488 1.00 62.66 79 SER A O 1
ATOM 631 N N . LEU A 1 80 ? -21.946 -3.830 21.337 1.00 55.97 80 LEU A N 1
ATOM 632 C CA . LEU A 1 80 ? -20.859 -4.293 20.496 1.00 55.97 80 LEU A CA 1
ATOM 633 C C . LEU A 1 80 ? -19.744 -4.696 21.456 1.00 55.97 80 LEU A C 1
ATOM 635 O O . LEU A 1 80 ? -19.017 -3.841 21.956 1.00 55.97 80 LEU A O 1
ATOM 639 N N . GLN A 1 81 ? -19.654 -5.995 21.764 1.00 50.19 81 GLN A N 1
ATOM 640 C CA . GLN A 1 81 ? -18.486 -6.567 22.434 1.00 50.19 81 GLN A CA 1
ATOM 641 C C . GLN A 1 81 ? -17.280 -6.405 21.506 1.00 50.19 81 GLN A C 1
ATOM 643 O O . GLN A 1 81 ? -16.870 -7.330 20.811 1.00 50.19 81 GLN A O 1
ATOM 648 N N . PHE A 1 82 ? -16.724 -5.204 21.456 1.00 46.97 82 PHE A N 1
ATOM 649 C CA . PHE A 1 82 ? -15.423 -4.990 20.871 1.00 46.97 82 PHE A CA 1
ATOM 650 C C . PHE A 1 82 ? -14.399 -5.438 21.908 1.00 46.97 82 PHE A C 1
ATOM 652 O O . PHE A 1 82 ? -14.378 -4.934 23.033 1.00 46.97 82 PHE A O 1
ATOM 659 N N . GLN A 1 83 ? -13.538 -6.391 21.545 1.00 45.34 83 GLN A N 1
ATOM 660 C CA . GLN A 1 83 ? -12.318 -6.609 22.316 1.00 45.34 83 GLN A CA 1
ATOM 661 C C . GLN A 1 83 ? -11.578 -5.268 22.379 1.00 45.34 83 GLN A C 1
ATOM 663 O O . GLN A 1 83 ? -11.530 -4.566 21.370 1.00 45.34 83 GLN A O 1
ATOM 668 N N . GLY A 1 84 ? -11.031 -4.884 23.537 1.00 41.53 84 GLY A N 1
ATOM 669 C CA . GLY A 1 84 ? -10.471 -3.540 23.769 1.00 41.53 84 GLY A CA 1
ATOM 670 C C . GLY A 1 84 ? -9.366 -3.096 22.793 1.00 41.53 84 GLY A C 1
ATOM 671 O O . GLY A 1 84 ? -9.001 -1.928 22.783 1.00 41.53 84 GLY A O 1
ATOM 672 N N . THR A 1 85 ? -8.857 -4.001 21.958 1.00 45.31 85 THR A N 1
ATOM 673 C CA . THR A 1 85 ? -7.923 -3.762 20.845 1.00 45.31 85 THR A CA 1
ATOM 674 C C . THR A 1 85 ? -8.591 -3.278 19.549 1.00 45.31 85 THR A C 1
ATOM 676 O O . THR A 1 85 ? -7.903 -2.785 18.661 1.00 45.31 85 THR A O 1
ATOM 679 N N . SER A 1 86 ? -9.916 -3.390 19.435 1.00 47.34 86 SER A N 1
ATOM 680 C CA . SER A 1 86 ? -10.714 -3.064 18.237 1.00 47.34 86 SER A CA 1
ATOM 681 C C . SER A 1 86 ? -11.204 -1.618 18.221 1.00 47.34 86 SER A C 1
ATOM 683 O O . SER A 1 86 ? -11.995 -1.242 17.358 1.00 47.34 86 SER A O 1
ATOM 685 N N . LEU A 1 87 ? -10.798 -0.818 19.206 1.00 51.56 87 LEU A N 1
ATOM 686 C CA . LEU A 1 87 ? -11.275 0.537 19.427 1.00 51.56 87 LEU A CA 1
ATOM 687 C C . LEU A 1 87 ? -10.081 1.469 19.640 1.00 51.56 87 LEU A C 1
ATOM 689 O O . LEU A 1 87 ? -9.233 1.207 20.491 1.00 51.56 87 LEU A O 1
ATOM 693 N N . THR A 1 88 ? -10.022 2.573 18.894 1.00 50.94 88 THR A N 1
ATOM 694 C CA . THR A 1 88 ? -9.050 3.653 19.143 1.00 50.94 88 THR A CA 1
ATOM 695 C C . THR A 1 88 ? -9.778 4.893 19.655 1.00 50.94 88 THR A C 1
ATOM 697 O O . THR A 1 88 ? -10.843 5.218 19.129 1.00 50.94 88 THR A O 1
ATOM 700 N N . PRO A 1 89 ? -9.258 5.584 20.686 1.00 51.12 89 PRO A N 1
ATOM 701 C CA . PRO A 1 89 ? -9.837 6.846 21.127 1.00 51.12 89 PRO A CA 1
ATOM 702 C C . PRO A 1 89 ? -9.687 7.889 20.016 1.00 51.12 89 PRO A C 1
ATOM 704 O O . PRO A 1 89 ? -8.605 8.069 19.451 1.00 51.12 89 PRO A O 1
ATOM 707 N N . GLN A 1 90 ? -10.778 8.567 19.683 1.00 48.16 90 GLN A N 1
ATOM 708 C CA . GLN A 1 90 ? -10.785 9.635 18.698 1.00 48.16 90 GLN A CA 1
ATOM 709 C C . GLN A 1 90 ? -10.075 10.864 19.286 1.00 48.16 90 GLN A C 1
ATOM 711 O O . GLN A 1 90 ? -10.314 11.265 20.422 1.00 48.16 90 GLN A O 1
ATOM 716 N N . THR A 1 91 ? -9.158 11.474 18.532 1.00 42.50 91 THR A N 1
ATOM 717 C CA . THR A 1 91 ? -8.376 12.613 19.043 1.00 42.50 91 THR A CA 1
ATOM 718 C C . THR A 1 91 ? -9.293 13.791 19.393 1.00 42.50 91 THR A C 1
ATOM 720 O O . THR A 1 91 ? -10.066 14.238 18.551 1.00 42.50 91 THR A O 1
ATOM 723 N N . GLY A 1 92 ? -9.196 14.297 20.630 1.00 39.41 92 GLY A N 1
ATOM 724 C CA . GLY A 1 92 ? -10.022 15.408 21.126 1.00 39.41 92 GLY A CA 1
ATOM 725 C C . GLY A 1 92 ? -11.462 15.025 21.483 1.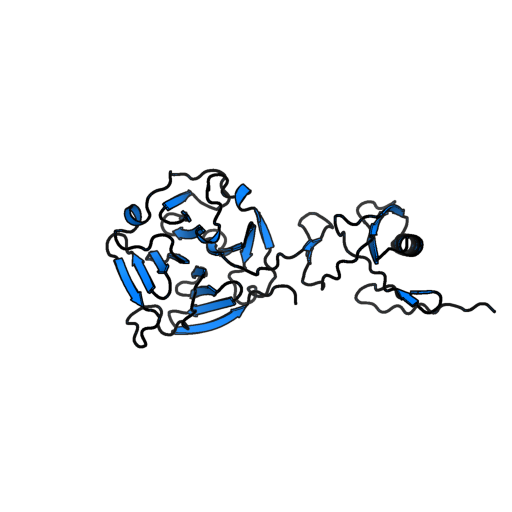00 39.41 92 GLY A C 1
ATOM 726 O O . GLY A 1 92 ? -12.318 15.900 21.550 1.00 39.41 92 GLY A O 1
ATOM 727 N N . SER A 1 93 ? -11.733 13.733 21.669 1.00 41.06 93 SER A N 1
ATOM 728 C CA . SER A 1 93 ? -13.068 13.186 21.873 1.00 41.06 93 SER A CA 1
ATOM 729 C C . SER A 1 93 ? -13.012 11.988 22.827 1.00 41.06 93 SER A C 1
ATOM 731 O O . SER A 1 93 ? -12.115 11.155 22.733 1.00 41.06 93 SER A O 1
ATOM 733 N N . ASP A 1 94 ? -14.007 11.857 23.705 1.00 46.44 94 ASP A N 1
ATOM 734 C CA . ASP A 1 94 ? -14.200 10.661 24.544 1.00 46.44 94 ASP A CA 1
ATOM 735 C C . ASP A 1 94 ? -14.842 9.488 23.766 1.00 46.44 94 ASP A C 1
ATOM 737 O O . ASP A 1 94 ? -15.225 8.466 24.346 1.00 46.44 94 ASP A O 1
ATOM 741 N N . HIS A 1 95 ? -14.997 9.628 22.443 1.00 45.09 95 HIS A N 1
ATOM 742 C CA . HIS A 1 95 ? -15.549 8.597 21.567 1.00 45.09 95 HIS A CA 1
ATOM 743 C C . HIS A 1 95 ? -14.448 7.641 21.111 1.00 45.09 95 HIS A C 1
ATOM 745 O O . HIS A 1 95 ? -13.333 8.051 20.788 1.00 45.09 95 HIS A O 1
ATOM 751 N N . TYR A 1 96 ? -14.781 6.356 21.041 1.00 49.84 96 TYR A N 1
ATOM 752 C CA . TYR A 1 96 ? -13.912 5.352 20.448 1.00 49.84 96 TYR A CA 1
ATOM 753 C C . TYR A 1 96 ? -14.423 5.010 19.055 1.00 49.84 96 TYR A C 1
ATOM 755 O O . TYR A 1 96 ? -15.609 4.756 18.858 1.00 49.84 96 TYR A O 1
ATOM 763 N N . GLN A 1 97 ? -13.522 4.986 18.081 1.00 50.56 97 GLN A N 1
ATOM 764 C CA . GLN A 1 97 ? -13.834 4.529 16.735 1.00 50.56 97 GLN A CA 1
ATOM 765 C C . GLN A 1 97 ? -13.423 3.067 16.585 1.00 50.56 97 GLN A C 1
ATOM 767 O O . GLN A 1 97 ? -12.355 2.663 17.062 1.00 50.56 97 GLN A O 1
ATOM 772 N N . LYS A 1 98 ? -14.266 2.281 15.904 1.00 49.50 98 LYS A N 1
ATOM 773 C CA . LYS A 1 98 ? -13.906 0.929 15.475 1.00 49.50 98 LYS A CA 1
ATOM 774 C C . LYS A 1 98 ? -12.628 1.027 14.644 1.00 49.50 98 LYS A C 1
ATOM 776 O O . LYS A 1 98 ? -12.596 1.767 13.662 1.00 49.50 98 LYS A O 1
ATOM 781 N N . VAL A 1 99 ? -11.585 0.308 15.055 1.00 52.94 99 VAL A N 1
ATOM 782 C CA . VAL A 1 99 ? -10.395 0.104 14.229 1.00 52.94 99 VAL A CA 1
ATOM 783 C C . VAL A 1 99 ? -10.893 -0.542 12.940 1.00 52.94 99 VAL A C 1
ATOM 785 O O . VAL A 1 99 ? -11.547 -1.584 13.023 1.00 52.94 99 VAL A O 1
ATOM 788 N N . PRO A 1 100 ? -10.668 0.081 11.770 1.00 54.16 100 PRO A N 1
ATOM 789 C CA . PRO A 1 100 ? -11.057 -0.518 10.510 1.00 54.16 100 PRO A CA 1
ATOM 790 C C . PRO A 1 100 ? -10.423 -1.897 10.427 1.00 54.16 100 PRO A C 1
ATOM 792 O O . PRO A 1 100 ? -9.209 -2.042 10.595 1.00 54.16 100 PRO A O 1
ATOM 795 N N . ASP A 1 101 ? -11.244 -2.912 10.197 1.00 57.84 101 ASP A N 1
ATOM 796 C CA . ASP A 1 101 ? -10.703 -4.214 9.884 1.00 57.84 101 ASP A CA 1
ATOM 797 C C . ASP A 1 101 ? -10.016 -4.087 8.514 1.00 57.84 101 ASP A C 1
ATOM 799 O O . ASP A 1 101 ? -10.690 -3.955 7.491 1.00 57.84 101 ASP A O 1
ATOM 803 N N . ILE A 1 102 ? -8.678 -4.055 8.472 1.00 61.31 102 ILE A N 1
ATOM 804 C CA . ILE A 1 102 ? -7.959 -4.074 7.192 1.00 61.31 102 ILE A CA 1
ATOM 805 C C . ILE A 1 102 ? -8.043 -5.489 6.654 1.00 61.31 102 ILE A C 1
ATOM 807 O O . ILE A 1 102 ? -7.191 -6.335 6.934 1.00 61.31 102 ILE A O 1
ATOM 811 N N . PHE A 1 103 ? -9.090 -5.756 5.889 1.00 63.97 103 PHE A N 1
ATOM 812 C CA . PHE A 1 103 ? -9.209 -7.024 5.191 1.00 63.97 103 PHE A CA 1
ATOM 813 C C . PHE A 1 103 ? -8.529 -6.970 3.822 1.00 63.97 103 PHE A C 1
ATOM 815 O O . PHE A 1 103 ? -7.874 -7.947 3.460 1.00 63.97 103 PHE A O 1
ATOM 822 N N . ASN A 1 104 ? -8.558 -5.816 3.140 1.00 80.19 104 ASN A N 1
ATOM 823 C CA . ASN A 1 104 ? -8.023 -5.669 1.788 1.00 80.19 104 ASN A CA 1
ATOM 824 C C . ASN A 1 104 ? -7.185 -4.395 1.640 1.00 80.19 104 ASN A C 1
ATOM 826 O O . ASN A 1 104 ? -7.709 -3.285 1.702 1.00 80.19 104 ASN A O 1
ATOM 830 N N . VAL A 1 105 ? -5.879 -4.563 1.433 1.00 86.38 105 VAL A N 1
ATOM 831 C CA . VAL A 1 105 ? -4.982 -3.470 1.048 1.00 86.38 105 VAL A CA 1
ATOM 832 C C . VAL A 1 105 ? -4.897 -3.436 -0.474 1.00 86.38 105 VAL A C 1
ATOM 834 O O . VAL A 1 105 ? -4.333 -4.350 -1.082 1.00 86.38 105 VAL A O 1
ATOM 837 N N . HIS A 1 106 ? -5.459 -2.380 -1.064 1.00 89.19 106 HIS A N 1
ATOM 838 C CA . HIS A 1 106 ? -5.484 -2.156 -2.515 1.00 89.19 106 HIS A CA 1
ATOM 839 C C . HIS A 1 106 ? -4.236 -1.435 -2.997 1.00 89.19 106 HIS A C 1
ATOM 841 O O . HIS A 1 106 ? -3.741 -1.720 -4.074 1.00 89.19 106 HIS A O 1
ATOM 847 N N . ALA A 1 107 ? -3.704 -0.522 -2.186 1.00 91.12 107 ALA A N 1
ATOM 848 C CA . ALA A 1 107 ? -2.475 0.190 -2.497 1.00 91.12 107 ALA A CA 1
ATOM 849 C C . ALA A 1 107 ? -1.730 0.565 -1.222 1.00 91.12 107 ALA A C 1
ATOM 851 O O . ALA A 1 107 ? -2.355 0.838 -0.198 1.00 91.12 107 ALA A O 1
ATOM 852 N N . VAL A 1 108 ? -0.404 0.658 -1.302 1.00 90.94 108 VAL A N 1
ATOM 853 C CA . VAL A 1 108 ? 0.434 1.224 -0.243 1.00 90.94 108 VAL A CA 1
ATOM 854 C C . VAL A 1 108 ? 1.427 2.203 -0.829 1.00 90.94 108 VAL A C 1
ATOM 856 O O . VAL A 1 108 ? 1.883 2.031 -1.955 1.00 90.94 108 VAL A O 1
ATOM 859 N N . TRP A 1 109 ? 1.793 3.220 -0.059 1.00 91.19 109 TRP A N 1
ATOM 860 C CA . TRP A 1 109 ? 2.911 4.077 -0.420 1.00 91.19 109 TRP A CA 1
ATOM 861 C C . TRP A 1 109 ? 3.598 4.653 0.802 1.00 91.19 109 TRP A C 1
ATOM 863 O O . TRP A 1 109 ? 2.986 4.957 1.827 1.00 91.19 109 TRP A O 1
ATOM 873 N N . TYR A 1 110 ? 4.898 4.846 0.656 1.00 87.94 110 TYR A N 1
ATOM 874 C CA . TYR A 1 110 ? 5.707 5.578 1.604 1.00 87.94 110 TYR A CA 1
ATOM 875 C C . TYR A 1 110 ? 5.605 7.077 1.369 1.00 87.94 110 TYR A C 1
ATOM 877 O O . TYR A 1 110 ? 5.637 7.569 0.244 1.00 87.94 110 TYR A O 1
ATOM 885 N N . HIS A 1 111 ? 5.525 7.818 2.460 1.00 83.06 111 HIS A N 1
ATOM 886 C CA . HIS A 1 111 ? 5.429 9.259 2.457 1.00 83.06 111 HIS A CA 1
ATOM 887 C C . HIS A 1 111 ? 6.738 9.867 2.947 1.00 83.06 111 HIS A C 1
ATOM 889 O O . HIS A 1 111 ? 7.000 9.939 4.152 1.00 83.06 111 HIS A O 1
ATOM 895 N N . GLY A 1 112 ? 7.557 10.327 1.997 1.00 74.19 112 GLY A N 1
ATOM 896 C CA . GLY A 1 112 ? 8.937 10.743 2.257 1.00 74.19 112 GLY A CA 1
ATOM 897 C C . GLY A 1 112 ? 9.109 11.812 3.327 1.00 74.19 112 GLY A C 1
ATOM 898 O O . GLY A 1 112 ? 10.069 11.748 4.088 1.00 74.19 112 GLY A O 1
ATOM 899 N N . ASN A 1 113 ? 8.168 12.751 3.443 1.00 74.19 113 ASN A N 1
ATOM 900 C CA . ASN A 1 113 ? 8.291 13.856 4.397 1.00 74.19 113 ASN A CA 1
ATOM 901 C C . ASN A 1 113 ? 8.007 13.437 5.841 1.00 74.19 113 ASN A C 1
ATOM 903 O O . ASN A 1 113 ? 8.522 14.052 6.770 1.00 74.19 113 ASN A O 1
ATOM 907 N N . THR A 1 114 ? 7.183 12.410 6.042 1.00 76.69 114 THR A N 1
ATOM 908 C CA . THR A 1 114 ? 6.768 11.992 7.388 1.00 76.69 114 THR A CA 1
ATOM 909 C C . THR A 1 114 ? 7.381 10.664 7.809 1.00 76.69 114 THR A C 1
ATOM 911 O O . THR A 1 114 ? 7.246 10.287 8.966 1.00 76.69 114 THR A O 1
ATOM 914 N N . GLY A 1 115 ? 8.009 9.936 6.883 1.00 79.38 115 GLY A N 1
ATOM 915 C CA . GLY A 1 115 ? 8.532 8.598 7.143 1.00 79.38 115 GLY A CA 1
ATOM 916 C C . GLY A 1 115 ? 7.453 7.538 7.350 1.00 79.38 115 GLY A C 1
ATOM 917 O O . GLY A 1 115 ? 7.730 6.482 7.907 1.00 79.38 115 GLY A O 1
ATOM 918 N N . ASN A 1 116 ? 6.217 7.824 6.939 1.00 83.19 116 ASN A N 1
ATOM 919 C CA . ASN A 1 116 ? 5.064 6.977 7.231 1.00 83.19 116 ASN A CA 1
ATOM 920 C C . ASN A 1 116 ? 4.649 6.183 6.004 1.00 83.19 116 ASN A C 1
ATOM 922 O O . ASN A 1 116 ? 4.878 6.628 4.881 1.00 83.19 116 ASN A O 1
ATOM 926 N N . ILE A 1 117 ? 3.998 5.045 6.221 1.00 87.50 117 ILE A N 1
ATOM 927 C CA . ILE A 1 117 ? 3.377 4.270 5.154 1.00 87.50 117 ILE A CA 1
ATOM 928 C C . ILE A 1 117 ? 1.873 4.491 5.247 1.00 87.50 117 ILE A C 1
ATOM 930 O O . ILE A 1 117 ? 1.287 4.451 6.325 1.00 87.50 117 ILE A O 1
ATOM 934 N N . TYR A 1 118 ? 1.245 4.757 4.117 1.00 88.38 118 TYR A N 1
ATOM 935 C CA . TYR A 1 118 ? -0.204 4.822 4.014 1.00 88.38 118 TYR A CA 1
ATOM 936 C C . TYR A 1 118 ? -0.691 3.641 3.195 1.00 88.38 118 TYR A C 1
ATOM 938 O O . TYR A 1 118 ? 0.031 3.134 2.334 1.00 88.38 118 TYR A O 1
ATOM 946 N N . ALA A 1 119 ? -1.915 3.217 3.474 1.00 89.31 119 ALA A N 1
ATOM 947 C CA . ALA A 1 119 ? -2.608 2.204 2.709 1.00 89.31 119 ALA A CA 1
ATOM 948 C C . ALA A 1 119 ? -3.990 2.697 2.298 1.00 89.31 119 ALA A C 1
ATOM 950 O O . ALA A 1 119 ? -4.679 3.354 3.078 1.00 89.31 119 ALA A O 1
ATOM 951 N N . LEU A 1 120 ? -4.385 2.350 1.078 1.00 89.06 120 LEU A N 1
ATOM 952 C CA . LEU A 1 120 ? -5.757 2.441 0.607 1.00 89.06 120 LEU A CA 1
ATOM 953 C C . LEU A 1 120 ? -6.432 1.091 0.843 1.00 89.06 120 LEU A C 1
ATOM 955 O O . LEU A 1 120 ? -5.964 0.059 0.357 1.00 89.06 120 LEU A O 1
ATOM 959 N N . THR A 1 121 ? -7.514 1.107 1.610 1.00 85.50 121 THR A N 1
ATOM 960 C CA . THR A 1 121 ? -8.284 -0.073 2.003 1.00 85.50 121 THR A CA 1
ATOM 961 C C . THR A 1 121 ? -9.750 0.189 1.736 1.00 85.50 121 THR A C 1
ATOM 963 O O . THR A 1 121 ? -10.288 1.127 2.316 1.00 85.50 121 THR A O 1
ATOM 966 N N . ASP A 1 122 ? -10.384 -0.624 0.895 1.00 81.44 122 ASP A N 1
ATOM 967 C CA . ASP A 1 122 ? -11.753 -0.412 0.407 1.00 81.44 122 ASP A CA 1
ATOM 968 C C . ASP A 1 122 ? -12.008 1.077 0.117 1.00 81.44 122 ASP A C 1
ATOM 970 O O . ASP A 1 122 ? -11.438 1.583 -0.833 1.00 81.44 122 ASP A O 1
ATOM 974 N N . ASP A 1 123 ? -12.740 1.816 0.948 1.00 74.69 123 ASP A N 1
ATOM 975 C CA . ASP A 1 123 ? -13.074 3.237 0.761 1.00 74.69 123 ASP A CA 1
ATOM 976 C C . ASP A 1 123 ? -12.197 4.246 1.542 1.00 74.69 123 ASP A C 1
ATOM 978 O O . ASP A 1 123 ? -12.440 5.458 1.522 1.00 74.69 123 ASP A O 1
ATOM 982 N N . ARG A 1 124 ? -11.172 3.774 2.255 1.00 80.31 124 ARG A N 1
ATOM 983 C CA . ARG A 1 124 ? -10.454 4.549 3.279 1.00 80.31 124 ARG A CA 1
ATOM 984 C C . ARG A 1 124 ? -8.964 4.576 3.084 1.00 80.31 124 ARG A C 1
ATOM 986 O O . ARG A 1 124 ? -8.343 3.633 2.604 1.00 80.31 124 ARG A O 1
ATOM 993 N N . ILE A 1 125 ? -8.379 5.641 3.609 1.00 82.12 125 ILE A N 1
ATOM 994 C CA . ILE A 1 125 ? -6.940 5.773 3.720 1.00 82.12 125 ILE A CA 1
ATOM 995 C C . ILE A 1 125 ? -6.558 5.658 5.177 1.00 82.12 125 ILE A C 1
ATOM 997 O O . ILE A 1 125 ? -7.016 6.410 6.047 1.00 82.12 125 ILE A O 1
ATOM 1001 N N . VAL A 1 126 ? -5.697 4.686 5.425 1.00 81.62 126 VAL A N 1
ATOM 1002 C CA . VAL A 1 126 ? -5.217 4.352 6.749 1.00 81.62 126 VAL A CA 1
ATOM 1003 C C . VAL A 1 126 ? -3.719 4.554 6.834 1.00 81.62 126 VAL A C 1
ATOM 1005 O O . VAL A 1 126 ? -2.969 4.445 5.865 1.00 81.62 126 VAL A O 1
ATOM 1008 N N . TYR A 1 127 ? -3.297 4.858 8.043 1.00 81.00 127 TYR A N 1
ATOM 1009 C CA . TYR A 1 127 ? -1.911 4.960 8.429 1.00 81.00 127 TYR A CA 1
ATOM 1010 C C . TYR A 1 127 ? -1.383 3.585 8.853 1.00 81.00 127 TYR A C 1
ATOM 1012 O O . TYR A 1 127 ? -1.977 2.942 9.723 1.00 81.00 127 TYR A O 1
ATOM 1020 N N . ILE A 1 128 ? -0.247 3.170 8.289 1.00 77.62 128 ILE A N 1
ATOM 1021 C CA . ILE A 1 128 ? 0.520 1.990 8.695 1.00 77.62 128 ILE A CA 1
ATOM 1022 C C . ILE A 1 128 ? 1.899 2.453 9.175 1.00 77.62 128 ILE A C 1
ATOM 1024 O O . ILE A 1 128 ? 2.610 3.209 8.509 1.00 77.62 128 ILE A O 1
ATOM 1028 N N . TYR A 1 129 ? 2.305 1.993 10.354 1.00 72.50 129 TYR A N 1
ATOM 1029 C CA . TYR A 1 129 ? 3.622 2.329 10.879 1.00 72.50 129 TYR A CA 1
ATOM 1030 C C . TYR A 1 129 ? 4.723 1.699 10.017 1.00 72.50 129 TYR A C 1
ATOM 1032 O O . TYR A 1 129 ? 4.667 0.515 9.699 1.00 72.50 129 TYR A O 1
ATOM 1040 N N . ALA A 1 130 ? 5.739 2.488 9.663 1.00 65.69 130 ALA A N 1
ATOM 1041 C CA . ALA A 1 130 ? 6.867 2.024 8.852 1.00 65.69 130 ALA A CA 1
ATOM 1042 C C . ALA A 1 130 ? 7.880 1.176 9.643 1.00 65.69 130 ALA A C 1
ATOM 1044 O O . ALA A 1 130 ? 8.687 0.460 9.049 1.00 65.69 130 ALA A O 1
ATOM 1045 N N . ASP A 1 131 ? 7.868 1.275 10.976 1.00 69.81 131 ASP A N 1
ATOM 1046 C CA . ASP A 1 131 ? 8.811 0.573 11.842 1.00 69.81 131 ASP A CA 1
ATOM 1047 C C . ASP A 1 131 ? 8.335 -0.851 12.192 1.00 69.81 131 ASP A C 1
ATOM 1049 O O . ASP A 1 131 ? 7.146 -1.095 12.411 1.00 69.81 131 ASP A O 1
ATOM 1053 N N . GLU A 1 132 ? 9.280 -1.797 12.265 1.00 59.31 132 GLU A N 1
ATOM 1054 C CA . GLU A 1 132 ? 8.995 -3.219 12.526 1.00 59.31 132 GLU A CA 1
ATOM 1055 C C . GLU A 1 132 ? 8.264 -3.460 13.851 1.00 59.31 132 GLU A C 1
ATOM 1057 O O . GLU A 1 132 ? 7.435 -4.362 13.948 1.00 59.31 132 GLU A O 1
ATOM 1062 N N . ASN A 1 133 ? 8.524 -2.633 14.862 1.00 64.94 133 ASN A N 1
ATOM 1063 C CA . ASN A 1 133 ? 7.935 -2.793 16.190 1.00 64.94 133 ASN A CA 1
ATOM 1064 C C . ASN A 1 133 ? 6.494 -2.265 16.255 1.00 64.94 133 ASN A C 1
ATOM 1066 O O . ASN A 1 133 ? 5.744 -2.601 17.173 1.00 64.94 133 ASN A O 1
ATOM 1070 N N . SER A 1 134 ? 6.100 -1.440 15.289 1.00 66.88 134 SER A N 1
ATOM 1071 C CA . SER A 1 134 ? 4.814 -0.760 15.238 1.00 66.88 134 SER A CA 1
ATOM 1072 C C . SER A 1 134 ? 3.928 -1.246 14.097 1.00 66.88 134 SER A C 1
ATOM 1074 O O . SER A 1 134 ? 2.747 -0.920 14.110 1.00 66.88 134 SER A O 1
ATOM 1076 N N . LEU A 1 135 ? 4.425 -2.070 13.165 1.00 64.00 135 LEU A N 1
ATOM 1077 C CA . LEU A 1 135 ? 3.596 -2.754 12.155 1.00 64.00 135 LEU A CA 1
ATOM 1078 C C . LEU A 1 135 ? 2.488 -3.624 12.782 1.00 64.00 135 LEU A C 1
ATOM 1080 O O . LEU A 1 135 ? 1.499 -3.940 12.126 1.00 64.00 135 LEU A O 1
ATOM 1084 N N . HIS A 1 136 ? 2.632 -3.985 14.061 1.00 60.09 136 HIS A N 1
ATOM 1085 C CA . HIS A 1 136 ? 1.612 -4.689 14.841 1.00 60.09 136 HIS A CA 1
ATOM 1086 C C . HIS A 1 136 ? 0.543 -3.776 15.454 1.00 60.09 136 HIS A C 1
ATOM 1088 O O . HIS A 1 136 ? -0.438 -4.275 16.006 1.00 60.09 136 HIS A O 1
ATOM 1094 N N . LYS A 1 137 ? 0.733 -2.453 15.422 1.00 64.62 137 LYS A N 1
ATOM 1095 C CA . LYS A 1 137 ? -0.252 -1.512 15.954 1.00 64.62 137 LYS A CA 1
ATOM 1096 C C . LYS A 1 137 ? -1.441 -1.417 15.002 1.00 64.62 137 LYS A C 1
ATOM 1098 O O . LYS A 1 137 ? -1.253 -1.484 13.786 1.00 64.62 137 LYS A O 1
ATOM 1103 N N . PRO A 1 138 ? -2.652 -1.218 15.546 1.00 60.94 138 PRO A N 1
ATOM 1104 C CA . PRO A 1 138 ? -3.819 -1.026 14.721 1.00 60.94 138 PRO A CA 1
ATOM 1105 C C . PRO A 1 138 ? -3.638 0.207 13.821 1.00 60.94 138 PRO A C 1
ATOM 1107 O O . PRO A 1 138 ? -3.093 1.227 14.259 1.00 60.94 138 PRO A O 1
ATOM 1110 N N . PRO A 1 139 ? -4.091 0.113 12.569 1.00 66.31 139 PRO A N 1
ATOM 1111 C CA . PRO A 1 139 ? -4.074 1.218 11.628 1.00 66.31 139 PRO A CA 1
ATOM 1112 C C . PRO A 1 139 ? -4.966 2.360 12.114 1.00 66.31 139 PRO A C 1
ATOM 1114 O O . PRO A 1 139 ? -6.041 2.137 12.678 1.00 66.31 139 PRO A O 1
ATOM 1117 N N . MET A 1 140 ? -4.541 3.597 11.865 1.00 67.69 140 MET A N 1
ATOM 1118 C CA . MET A 1 140 ? -5.345 4.777 12.182 1.00 67.69 140 MET A CA 1
ATOM 1119 C C . MET A 1 140 ? -6.010 5.283 10.906 1.00 67.69 140 MET A C 1
ATOM 1121 O O . MET A 1 140 ? -5.315 5.580 9.935 1.00 67.69 140 MET A O 1
ATOM 1125 N N . GLN A 1 141 ? -7.342 5.386 10.892 1.00 67.12 141 GLN A N 1
ATOM 1126 C CA . GLN A 1 141 ? -8.033 6.050 9.787 1.00 67.12 141 GLN A CA 1
ATOM 1127 C C . GLN A 1 141 ? -7.587 7.512 9.734 1.00 67.12 141 GLN A C 1
ATOM 1129 O O . GLN A 1 141 ? -7.583 8.206 10.752 1.00 67.12 141 GLN A O 1
ATOM 1134 N N . VAL A 1 142 ? -7.191 7.955 8.544 1.00 70.00 142 VAL A N 1
ATOM 1135 C CA . VAL A 1 142 ? -6.737 9.326 8.301 1.00 70.00 142 VAL A CA 1
ATOM 1136 C C . VAL A 1 142 ? -7.860 10.125 7.656 1.00 70.00 142 VAL A C 1
ATOM 1138 O O . VAL A 1 142 ? -8.194 11.210 8.121 1.00 70.00 142 VAL A O 1
ATOM 1141 N N . THR A 1 143 ? -8.438 9.584 6.584 1.00 74.12 143 THR A N 1
ATOM 1142 C CA . THR A 1 143 ? -9.475 10.235 5.779 1.00 74.12 143 THR A CA 1
ATOM 1143 C C . THR A 1 143 ? -10.137 9.218 4.850 1.00 74.12 143 THR A C 1
ATOM 1145 O O . THR A 1 143 ? -9.581 8.148 4.591 1.00 74.12 143 THR A O 1
ATOM 1148 N N . ASP A 1 144 ? -11.304 9.568 4.321 1.00 78.19 144 ASP A N 1
ATOM 1149 C CA . ASP A 1 144 ? -11.942 8.845 3.218 1.00 78.19 144 ASP A CA 1
ATOM 1150 C C . ASP A 1 144 ? -11.263 9.191 1.883 1.00 78.19 144 ASP A C 1
ATOM 1152 O O . ASP A 1 144 ? -10.705 10.290 1.731 1.00 78.19 144 ASP A O 1
ATOM 1156 N N . LEU A 1 145 ? -11.307 8.257 0.924 1.00 77.81 145 LEU A N 1
ATOM 1157 C CA . LEU A 1 145 ? -10.688 8.420 -0.396 1.00 77.81 145 LEU A CA 1
ATOM 1158 C C . LEU A 1 145 ? -11.253 9.635 -1.145 1.00 77.81 145 LEU A C 1
ATOM 1160 O O . LEU A 1 145 ? -10.474 10.441 -1.654 1.00 77.81 145 LEU A O 1
ATOM 1164 N N . ASP A 1 146 ? -12.576 9.815 -1.136 1.00 76.50 146 ASP A N 1
ATOM 1165 C CA . ASP A 1 146 ? -13.268 10.914 -1.828 1.00 76.50 146 ASP A CA 1
ATOM 1166 C C . ASP A 1 146 ? -12.823 12.293 -1.331 1.00 76.50 146 ASP A C 1
ATOM 1168 O O . ASP A 1 146 ? -12.691 13.243 -2.103 1.00 76.50 146 ASP A O 1
ATOM 1172 N N . ASN A 1 147 ? -12.533 12.401 -0.032 1.00 75.12 147 ASN A N 1
ATOM 1173 C CA . ASN A 1 147 ? -12.034 13.636 0.564 1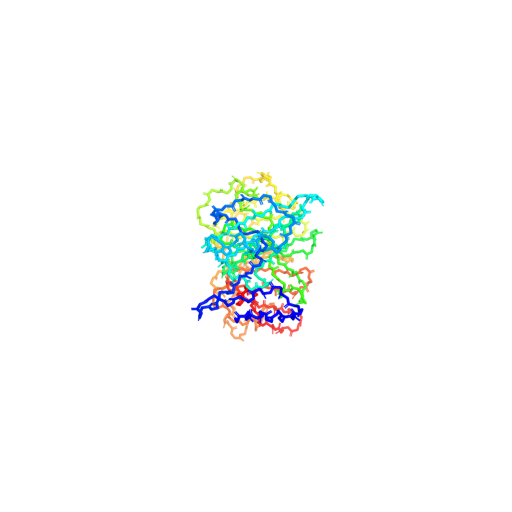.00 75.12 147 ASN A CA 1
ATOM 1174 C C . ASN A 1 147 ? -10.587 13.918 0.146 1.00 75.12 147 ASN A C 1
ATOM 1176 O O . ASN A 1 147 ? -10.190 15.076 -0.002 1.00 75.12 147 ASN A O 1
ATOM 1180 N N . MET A 1 148 ? -9.787 12.865 -0.039 1.00 74.12 148 MET A N 1
ATOM 1181 C CA . MET A 1 148 ? -8.389 12.998 -0.424 1.00 74.12 148 MET A CA 1
ATOM 1182 C C . MET A 1 148 ? -8.212 13.248 -1.923 1.00 74.12 148 MET A C 1
ATOM 1184 O O . MET A 1 148 ? -7.355 14.045 -2.304 1.00 74.12 148 MET A O 1
ATOM 1188 N N . LEU A 1 149 ? -8.985 12.557 -2.760 1.00 77.75 149 LEU A N 1
ATOM 1189 C CA . LEU A 1 149 ? -8.839 12.526 -4.213 1.00 77.75 149 LEU A CA 1
ATOM 1190 C C . LEU A 1 149 ? -10.190 12.761 -4.910 1.00 77.75 149 LEU A C 1
ATOM 1192 O O . LEU A 1 149 ? -10.612 11.932 -5.712 1.00 77.75 149 LEU A O 1
ATOM 1196 N N . PRO A 1 150 ? -10.842 13.924 -4.715 1.00 74.00 150 PRO A N 1
ATOM 1197 C CA . PRO A 1 150 ? -12.185 14.197 -5.256 1.00 74.00 150 PRO A CA 1
ATOM 1198 C C . PRO A 1 150 ? -12.244 14.268 -6.794 1.00 74.00 150 PRO A C 1
ATOM 1200 O O . PRO A 1 150 ? -13.299 14.489 -7.379 1.00 74.00 150 PRO A O 1
ATOM 1203 N N . SER A 1 151 ? -11.090 14.161 -7.453 1.00 73.62 151 SER A N 1
ATOM 1204 C CA . SER A 1 151 ? -10.922 14.210 -8.909 1.00 73.62 151 SER A CA 1
ATOM 1205 C C . SER A 1 151 ? -10.803 12.829 -9.547 1.00 73.62 151 SER A C 1
ATOM 1207 O O . SER A 1 151 ? -10.858 12.745 -10.773 1.00 73.62 151 SER A O 1
ATOM 1209 N N . LEU A 1 152 ? -10.633 11.770 -8.748 1.00 75.44 152 LEU A N 1
ATOM 1210 C CA . LEU A 1 152 ? -10.690 10.411 -9.264 1.00 75.44 152 LEU A CA 1
ATOM 1211 C C . LEU A 1 152 ? -12.131 10.083 -9.644 1.00 75.44 152 LEU A C 1
ATOM 1213 O O . LEU A 1 152 ? -13.072 10.417 -8.928 1.00 75.44 152 LEU A O 1
ATOM 1217 N N . THR A 1 153 ? -12.290 9.464 -10.808 1.00 68.50 153 THR A N 1
ATOM 1218 C CA . THR A 1 153 ? -13.608 9.164 -11.385 1.00 68.50 153 THR A CA 1
ATOM 1219 C C . THR A 1 153 ? -13.944 7.679 -11.353 1.00 68.50 153 THR A C 1
ATOM 1221 O O . THR A 1 153 ? -15.065 7.304 -11.693 1.00 68.50 153 THR A O 1
ATOM 1224 N N . THR A 1 154 ? -12.978 6.831 -10.994 1.00 66.88 154 THR A N 1
ATOM 1225 C CA . THR A 1 154 ? -13.158 5.384 -10.967 1.00 66.88 154 THR A CA 1
ATOM 1226 C C . THR A 1 154 ? -14.077 4.933 -9.834 1.00 66.88 154 THR A C 1
ATOM 1228 O O . THR A 1 154 ? -13.975 5.385 -8.696 1.00 66.88 154 THR A O 1
ATOM 1231 N N . ASN A 1 155 ? -14.946 3.975 -10.161 1.00 64.62 155 ASN A N 1
ATOM 1232 C CA . ASN A 1 155 ? -15.699 3.189 -9.183 1.00 64.62 155 ASN A CA 1
ATOM 1233 C C . ASN A 1 155 ? -14.909 1.947 -8.718 1.00 64.62 155 ASN A C 1
ATOM 1235 O O . ASN A 1 155 ? -15.372 1.212 -7.849 1.00 64.62 155 ASN A O 1
ATOM 1239 N N . GLU A 1 156 ? -13.745 1.680 -9.318 1.00 79.81 156 GLU A N 1
ATOM 1240 C CA . GLU A 1 156 ? -12.929 0.486 -9.104 1.00 79.81 156 GLU A CA 1
ATOM 1241 C C . GLU A 1 156 ? -11.639 0.865 -8.377 1.00 79.81 156 GLU A C 1
ATOM 1243 O O . GLU A 1 156 ? -10.654 1.304 -8.969 1.00 79.81 156 GLU A O 1
ATOM 1248 N N . ILE A 1 157 ? -11.659 0.708 -7.056 1.00 77.44 157 ILE A N 1
ATOM 1249 C CA . ILE A 1 157 ? -10.559 1.118 -6.177 1.00 77.44 157 ILE A CA 1
ATOM 1250 C C . ILE A 1 157 ? -9.312 0.238 -6.359 1.00 77.44 157 ILE A C 1
ATOM 1252 O O . ILE A 1 157 ? -8.192 0.699 -6.145 1.00 77.44 157 ILE A O 1
ATOM 1256 N N . HIS A 1 158 ? -9.486 -1.004 -6.815 1.00 78.62 158 HIS A N 1
ATOM 1257 C CA . HIS A 1 158 ? -8.388 -1.940 -7.079 1.00 78.62 158 HIS A CA 1
ATOM 1258 C C . HIS A 1 158 ? -7.435 -1.469 -8.193 1.00 78.62 158 HIS A C 1
ATOM 1260 O O . HIS A 1 158 ? -6.286 -1.898 -8.235 1.00 78.62 158 HIS A O 1
ATOM 1266 N N . ASP A 1 159 ? -7.886 -0.553 -9.052 1.00 83.94 159 ASP A N 1
ATOM 1267 C CA . ASP A 1 159 ? -7.082 0.027 -10.132 1.00 83.94 159 ASP A CA 1
ATOM 1268 C C . ASP A 1 159 ? -6.247 1.232 -9.681 1.00 83.94 159 ASP A C 1
ATOM 1270 O O . ASP A 1 159 ? -5.510 1.818 -10.487 1.00 83.94 159 ASP A O 1
ATOM 1274 N N . ILE A 1 160 ? -6.377 1.630 -8.410 1.00 87.50 160 ILE A N 1
ATOM 1275 C CA . ILE A 1 160 ? -5.667 2.772 -7.853 1.00 87.50 160 ILE A CA 1
ATOM 1276 C C . ILE A 1 160 ? -4.354 2.302 -7.247 1.00 87.50 160 ILE A C 1
ATOM 1278 O O . ILE A 1 160 ? -4.352 1.520 -6.306 1.00 87.50 160 ILE A O 1
ATOM 1282 N N . GLN A 1 161 ? -3.234 2.841 -7.726 1.00 91.31 161 GLN A N 1
ATOM 1283 C CA . GLN A 1 161 ? -1.916 2.581 -7.143 1.00 91.31 161 GLN A CA 1
ATOM 1284 C C . GLN A 1 161 ? -1.181 3.884 -6.831 1.00 91.31 161 GLN A C 1
ATOM 1286 O O . GLN A 1 161 ? -1.323 4.875 -7.545 1.00 91.31 161 GLN A O 1
ATOM 1291 N N . PHE A 1 162 ? -0.366 3.901 -5.778 1.00 90.56 162 PHE A N 1
ATOM 1292 C CA . PHE A 1 162 ? 0.359 5.098 -5.349 1.00 90.56 162 PHE A CA 1
ATOM 1293 C C . PHE A 1 162 ? 1.859 4.880 -5.448 1.00 90.56 162 PHE A C 1
ATOM 1295 O O . PHE A 1 162 ? 2.388 3.878 -4.986 1.00 90.56 162 PHE A O 1
ATOM 1302 N N . MET A 1 163 ? 2.565 5.864 -5.994 1.00 89.94 163 MET A N 1
ATOM 1303 C CA . MET A 1 163 ? 4.018 5.847 -6.052 1.00 89.94 163 MET A CA 1
ATOM 1304 C C . MET A 1 163 ? 4.590 7.183 -5.620 1.00 89.94 163 MET A C 1
ATOM 1306 O O . MET A 1 163 ? 4.393 8.204 -6.285 1.00 89.94 163 MET A O 1
ATOM 1310 N N . TYR A 1 164 ? 5.352 7.176 -4.535 1.00 88.19 164 TYR A N 1
ATOM 1311 C CA . TYR A 1 164 ? 6.102 8.350 -4.122 1.00 88.19 164 TYR A CA 1
ATOM 1312 C C . TYR A 1 164 ? 7.413 8.454 -4.902 1.00 88.19 164 TYR A C 1
ATOM 1314 O O . TYR A 1 164 ? 8.204 7.519 -4.934 1.00 88.19 164 TYR A O 1
ATOM 1322 N N . ALA A 1 165 ? 7.636 9.602 -5.536 1.00 85.62 165 ALA A N 1
ATOM 1323 C CA . ALA A 1 165 ? 8.832 9.910 -6.303 1.00 85.62 165 ALA A CA 1
ATOM 1324 C C . ALA A 1 165 ? 9.726 10.878 -5.503 1.00 85.62 165 ALA A C 1
ATOM 1326 O O . ALA A 1 165 ? 9.518 12.097 -5.582 1.00 85.62 165 ALA A O 1
ATOM 1327 N N . PRO A 1 166 ? 10.726 10.379 -4.748 1.00 78.94 166 PRO A N 1
ATOM 1328 C CA . PRO A 1 166 ? 11.493 11.192 -3.800 1.00 78.94 166 PRO A CA 1
ATOM 1329 C C . PRO A 1 166 ? 12.303 12.300 -4.479 1.00 78.94 166 PRO A C 1
ATOM 1331 O O . PRO A 1 166 ? 12.435 13.391 -3.934 1.00 78.94 166 PRO A O 1
ATOM 1334 N N . THR A 1 167 ? 12.794 12.059 -5.697 1.00 81.12 167 THR A N 1
ATOM 1335 C CA . THR A 1 167 ? 13.636 13.006 -6.451 1.00 81.12 167 THR A CA 1
ATOM 1336 C C . THR A 1 167 ? 12.931 14.312 -6.797 1.00 81.12 167 THR A C 1
ATOM 1338 O O . THR A 1 167 ? 13.581 15.343 -6.945 1.00 81.12 167 THR A O 1
ATOM 1341 N N . ILE A 1 168 ? 11.607 14.269 -6.928 1.00 81.56 168 ILE A N 1
ATOM 1342 C CA . ILE A 1 168 ? 10.783 15.429 -7.269 1.00 81.56 168 ILE A CA 1
ATOM 1343 C C . ILE A 1 168 ? 9.810 15.802 -6.143 1.00 81.56 168 ILE A C 1
ATOM 1345 O O . ILE A 1 168 ? 9.179 16.848 -6.220 1.00 81.56 168 ILE A O 1
ATOM 1349 N N . ASN A 1 169 ? 9.712 14.986 -5.087 1.00 82.88 169 ASN A N 1
ATOM 1350 C CA . ASN A 1 169 ? 8.761 15.136 -3.982 1.00 82.88 169 ASN A CA 1
ATOM 1351 C C . ASN A 1 169 ? 7.288 15.171 -4.441 1.00 82.88 169 ASN A C 1
ATOM 1353 O O . ASN A 1 169 ? 6.490 16.009 -4.012 1.00 82.88 169 ASN A O 1
ATOM 1357 N N . PHE A 1 170 ? 6.929 14.250 -5.337 1.00 84.69 170 PHE A N 1
ATOM 1358 C CA . PHE A 1 170 ? 5.558 14.071 -5.819 1.00 84.69 170 PHE A CA 1
ATOM 1359 C C . PHE A 1 170 ? 5.036 12.688 -5.473 1.00 84.69 170 PHE A C 1
ATOM 1361 O O . PHE A 1 170 ? 5.793 11.719 -5.496 1.00 84.69 170 PHE A O 1
ATOM 1368 N N . THR A 1 171 ? 3.723 12.590 -5.275 1.00 87.38 171 THR A N 1
ATOM 1369 C CA . THR A 1 171 ? 3.030 11.302 -5.330 1.00 87.38 171 THR A CA 1
ATOM 1370 C C . THR A 1 171 ? 2.334 11.175 -6.677 1.00 87.38 171 THR A C 1
ATOM 1372 O O . THR A 1 171 ? 1.641 12.087 -7.134 1.00 87.38 171 THR A O 1
ATOM 1375 N N . ARG A 1 172 ? 2.561 10.045 -7.337 1.00 89.12 172 ARG A N 1
ATOM 1376 C CA . ARG A 1 172 ? 1.881 9.653 -8.567 1.00 89.12 172 ARG A CA 1
ATOM 1377 C C . ARG A 1 172 ? 0.772 8.689 -8.194 1.00 89.12 172 ARG A C 1
ATOM 1379 O O . ARG A 1 172 ? 1.035 7.722 -7.486 1.00 89.12 172 ARG A O 1
ATOM 1386 N N . VAL A 1 173 ? -0.434 8.971 -8.662 1.00 90.12 173 VAL A N 1
ATOM 1387 C CA . VAL A 1 173 ? -1.592 8.096 -8.480 1.00 90.12 173 VAL A CA 1
ATOM 1388 C C . VAL A 1 173 ? -1.918 7.495 -9.833 1.00 90.12 173 VAL A C 1
ATOM 1390 O O . VAL A 1 173 ? -2.152 8.222 -10.796 1.00 90.12 173 VAL A O 1
ATOM 1393 N N . PHE A 1 174 ? -1.864 6.179 -9.919 1.00 90.75 174 PHE A N 1
ATOM 1394 C CA . PHE A 1 174 ? -2.253 5.422 -11.094 1.00 90.75 174 PHE A CA 1
ATOM 1395 C C . PHE A 1 174 ? -3.732 5.103 -10.978 1.00 90.75 174 PHE A C 1
ATOM 1397 O O . PHE A 1 174 ? -4.183 4.765 -9.895 1.00 90.75 174 PHE A O 1
ATOM 1404 N N . GLU A 1 175 ? -4.455 5.227 -12.079 1.00 89.94 175 GLU A N 1
ATOM 1405 C CA . GLU A 1 175 ? -5.850 4.815 -12.224 1.00 89.94 175 GLU A CA 1
ATOM 1406 C C . GLU A 1 175 ? -5.926 4.077 -13.562 1.00 89.94 175 GLU A C 1
ATOM 1408 O O . GLU A 1 175 ? -5.925 4.683 -14.644 1.00 89.94 175 GLU A O 1
ATOM 1413 N N . GLY A 1 176 ? -5.836 2.750 -13.493 1.00 89.12 176 GLY A N 1
ATOM 1414 C CA . GLY A 1 176 ? -5.690 1.897 -14.667 1.00 89.12 176 GLY A CA 1
ATOM 1415 C C . GLY A 1 176 ? -4.433 2.235 -15.484 1.00 89.12 176 GLY A C 1
ATOM 1416 O O . GLY A 1 176 ? -3.299 2.036 -15.048 1.00 89.12 176 GLY A O 1
ATOM 1417 N N . ALA A 1 177 ? -4.614 2.740 -16.708 1.00 88.50 177 ALA A N 1
ATOM 1418 C CA . ALA A 1 177 ? -3.512 3.135 -17.597 1.00 88.50 177 ALA A CA 1
ATOM 1419 C C . ALA A 1 177 ? -3.069 4.603 -17.435 1.00 88.50 177 ALA A C 1
ATOM 1421 O O . ALA A 1 177 ? -2.131 5.039 -18.111 1.00 88.50 177 ALA A O 1
ATOM 1422 N N . ASN A 1 178 ? -3.747 5.378 -16.588 1.00 89.38 178 ASN A N 1
ATOM 1423 C CA . ASN A 1 178 ? -3.516 6.808 -16.426 1.00 89.38 178 ASN A CA 1
ATOM 1424 C C . ASN A 1 178 ? -2.725 7.114 -15.156 1.00 89.38 178 ASN A C 1
ATOM 1426 O O . ASN A 1 178 ? -2.786 6.379 -14.178 1.00 89.38 178 ASN A O 1
ATOM 1430 N N . ILE A 1 179 ? -1.996 8.229 -15.176 1.00 88.81 179 ILE A N 1
ATOM 1431 C CA . ILE A 1 179 ? -1.224 8.749 -14.051 1.00 88.81 179 ILE A CA 1
ATOM 1432 C C . ILE A 1 179 ? -1.644 10.177 -13.771 1.00 88.81 179 ILE A C 1
ATOM 1434 O O . ILE A 1 179 ? -1.497 11.060 -14.620 1.00 88.81 179 ILE A O 1
ATOM 1438 N N . TRP A 1 180 ? -2.038 10.400 -12.531 1.00 88.19 180 TRP A N 1
ATOM 1439 C CA . TRP A 1 180 ? -2.258 11.694 -11.919 1.00 88.19 180 TRP A CA 1
ATOM 1440 C C . TRP A 1 180 ? -1.033 12.097 -11.100 1.00 88.19 180 TRP A C 1
ATOM 1442 O O . TRP A 1 180 ? -0.384 11.262 -10.464 1.00 88.19 180 TRP A O 1
ATOM 1452 N N . LEU A 1 181 ? -0.696 13.386 -11.115 1.00 84.81 181 LEU A N 1
ATOM 1453 C CA . LEU A 1 181 ? 0.478 13.911 -10.422 1.00 84.81 181 LEU A CA 1
ATOM 1454 C C . LEU A 1 181 ? 0.056 14.915 -9.344 1.00 84.81 181 LEU A C 1
ATOM 1456 O O . LEU A 1 181 ? -0.467 15.987 -9.656 1.00 84.81 181 LEU A O 1
ATOM 1460 N N . TYR A 1 182 ? 0.339 14.579 -8.086 1.00 81.56 182 TYR A N 1
ATOM 1461 C CA . TYR A 1 182 ? 0.053 15.413 -6.921 1.00 81.56 182 TYR A CA 1
ATOM 1462 C C . TYR A 1 182 ? 1.369 15.946 -6.349 1.00 81.56 182 TYR A C 1
ATOM 1464 O O . TYR A 1 182 ? 2.234 15.1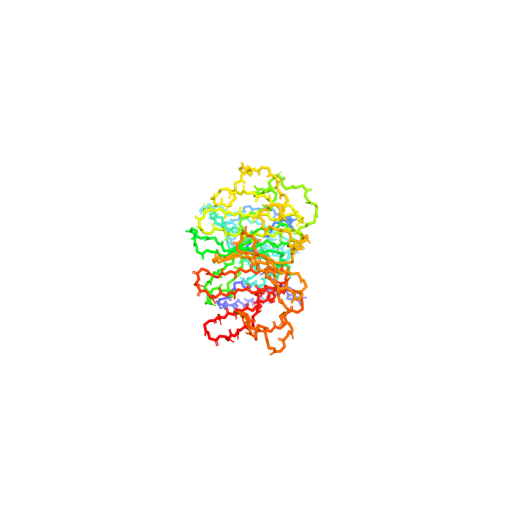69 -5.928 1.00 81.56 182 TYR A O 1
ATOM 1472 N N . GLU A 1 183 ? 1.554 17.274 -6.364 1.00 72.38 183 GLU A N 1
ATOM 1473 C CA . GLU A 1 183 ? 2.660 17.893 -5.616 1.00 72.38 183 GLU A CA 1
ATOM 1474 C C . GLU A 1 183 ? 2.463 17.595 -4.151 1.00 72.38 183 GLU A C 1
ATOM 1476 O O . GLU A 1 183 ? 1.392 17.926 -3.648 1.00 72.38 183 GLU A O 1
ATOM 1481 N N . LYS A 1 184 ? 3.538 17.174 -3.484 1.00 66.19 184 LYS A N 1
ATOM 1482 C CA . LYS A 1 184 ? 3.752 17.324 -2.046 1.00 66.19 184 LYS A CA 1
ATOM 1483 C C . LYS A 1 184 ? 2.536 17.001 -1.172 1.00 66.19 184 LYS A C 1
ATOM 1485 O O . LYS A 1 184 ? 1.640 17.828 -1.030 1.00 66.19 184 LYS A O 1
ATOM 1490 N N . ASP A 1 185 ? 2.640 15.870 -0.489 1.00 61.50 185 ASP A N 1
ATOM 1491 C CA . ASP A 1 185 ? 1.781 15.440 0.611 1.00 61.50 185 ASP A CA 1
ATOM 1492 C C . ASP A 1 185 ? 0.295 15.385 0.236 1.00 61.50 185 ASP A C 1
ATOM 1494 O O . ASP A 1 185 ? -0.440 16.371 0.257 1.00 61.50 185 ASP A O 1
ATOM 1498 N N . LEU A 1 186 ? -0.155 14.178 -0.102 1.00 63.84 186 LEU A N 1
ATOM 1499 C CA . LEU A 1 186 ? -1.568 13.848 -0.001 1.00 63.84 186 LEU A CA 1
ATOM 1500 C C . LEU A 1 186 ? -1.990 13.981 1.477 1.00 63.84 186 LEU A C 1
ATOM 1502 O O . LEU A 1 186 ? -1.214 13.577 2.348 1.00 63.84 186 LEU A O 1
ATOM 1506 N N . PRO A 1 187 ? -3.182 14.521 1.787 1.00 51.53 187 PRO A N 1
ATOM 1507 C CA . PRO A 1 187 ? -4.274 14.865 0.876 1.00 51.53 187 PRO A CA 1
ATOM 1508 C C . PRO A 1 187 ? -4.205 16.306 0.325 1.00 51.53 187 PRO A C 1
ATOM 1510 O O . PRO A 1 187 ? -4.185 17.274 1.083 1.00 51.53 187 PRO A O 1
ATOM 1513 N N . LYS A 1 188 ? -4.271 16.470 -1.004 1.00 60.53 188 LYS A N 1
ATOM 1514 C CA . LYS A 1 188 ? -4.583 17.753 -1.663 1.00 60.53 188 LYS A CA 1
ATOM 1515 C C . LYS A 1 188 ? -5.807 17.589 -2.550 1.00 60.53 188 LYS A C 1
ATOM 1517 O O . LYS A 1 188 ? -5.897 16.635 -3.310 1.00 60.53 188 LYS A O 1
ATOM 1522 N N . THR A 1 189 ? -6.694 18.578 -2.514 1.00 54.72 189 THR A N 1
ATOM 1523 C CA . THR A 1 189 ? -8.008 18.555 -3.178 1.00 54.72 189 THR A CA 1
ATOM 1524 C C . THR A 1 189 ? -7.965 18.641 -4.706 1.00 54.72 189 THR A C 1
ATOM 1526 O O . THR A 1 189 ? -8.994 18.444 -5.344 1.00 54.72 189 THR A O 1
ATOM 1529 N N . SER A 1 190 ? -6.810 18.919 -5.322 1.00 60.16 190 SER A N 1
ATOM 1530 C CA . SER A 1 190 ? -6.675 18.954 -6.781 1.00 60.16 190 SER A CA 1
ATOM 1531 C C . SER A 1 190 ? -5.319 18.412 -7.232 1.00 60.16 190 SER A C 1
ATOM 1533 O O . SER A 1 190 ? -4.298 18.782 -6.644 1.00 60.16 190 SER A O 1
ATOM 1535 N N . PRO A 1 191 ? -5.275 17.593 -8.299 1.00 63.19 191 PRO A N 1
ATOM 1536 C CA . PRO A 1 191 ? -4.032 17.235 -8.956 1.00 63.19 191 PRO A CA 1
ATOM 1537 C C . PRO A 1 191 ? -3.417 18.488 -9.577 1.00 63.19 191 PRO A C 1
ATOM 1539 O O . PRO A 1 191 ? -4.122 19.396 -10.026 1.00 63.19 191 PRO A O 1
ATOM 1542 N N . ASN A 1 192 ? -2.089 18.523 -9.633 1.00 66.06 192 ASN A N 1
ATOM 1543 C CA . ASN A 1 192 ? -1.376 19.621 -10.280 1.00 66.06 192 ASN A CA 1
ATOM 1544 C C . ASN A 1 192 ? -1.401 19.501 -11.807 1.00 66.06 192 ASN A C 1
ATOM 1546 O O . ASN A 1 192 ? -1.169 20.481 -12.512 1.00 66.06 192 ASN A O 1
ATOM 1550 N N . TYR A 1 193 ? -1.641 18.292 -12.316 1.00 71.56 193 TYR A N 1
ATOM 1551 C CA . TYR A 1 193 ? -1.597 17.981 -13.737 1.00 71.56 193 TYR A CA 1
ATOM 1552 C C . TYR A 1 193 ? -2.692 16.976 -14.107 1.00 71.56 193 TYR A C 1
ATOM 1554 O O . TYR A 1 193 ? -2.983 16.057 -13.345 1.00 71.56 193 TYR A O 1
ATOM 1562 N N . PHE A 1 194 ? -3.257 17.152 -15.303 1.00 72.62 194 PHE A N 1
ATOM 1563 C CA . PHE A 1 194 ? -4.205 16.226 -15.929 1.00 72.62 194 PHE A CA 1
ATOM 1564 C C . PHE A 1 194 ? -3.617 14.817 -16.081 1.00 72.62 194 PHE A C 1
ATOM 1566 O O . PHE A 1 194 ? -2.389 14.689 -16.199 1.00 72.62 194 PHE A O 1
ATOM 1573 N N . PRO A 1 195 ? -4.472 13.777 -16.138 1.00 85.69 195 PRO A N 1
ATOM 1574 C CA . PRO A 1 195 ? -4.002 12.414 -16.272 1.00 85.69 195 PRO A CA 1
ATOM 1575 C C . PRO A 1 195 ? -3.206 12.260 -17.568 1.00 85.69 195 PRO A C 1
ATOM 1577 O O . PRO A 1 195 ? -3.606 12.739 -18.632 1.00 85.69 195 PRO A O 1
ATOM 1580 N N . LYS A 1 196 ? -2.058 11.589 -17.478 1.00 88.31 196 LYS A N 1
ATOM 1581 C CA . LYS A 1 196 ? -1.255 11.176 -18.635 1.00 88.31 196 LYS A CA 1
ATOM 1582 C C . LYS A 1 196 ? -1.215 9.662 -18.714 1.00 88.31 196 LYS A C 1
ATOM 1584 O O . LYS A 1 196 ? -1.169 9.003 -17.683 1.00 88.31 196 LYS A O 1
ATOM 1589 N N . ALA A 1 197 ? -1.138 9.114 -19.922 1.00 88.75 197 ALA A N 1
ATOM 1590 C CA . ALA A 1 197 ? -0.914 7.684 -20.093 1.00 88.75 197 ALA A CA 1
ATOM 1591 C C . ALA A 1 197 ? 0.405 7.261 -19.422 1.00 88.75 197 ALA A C 1
ATOM 1593 O O . ALA A 1 197 ? 1.442 7.901 -19.626 1.00 88.75 197 ALA A O 1
ATOM 1594 N N . ALA A 1 198 ? 0.391 6.166 -18.663 1.00 87.31 198 ALA A N 1
ATOM 1595 C CA . ALA A 1 198 ? 1.574 5.655 -17.977 1.00 87.31 198 ALA A CA 1
ATOM 1596 C C . ALA A 1 198 ? 2.716 5.341 -18.948 1.00 87.31 198 ALA A C 1
ATOM 1598 O O . ALA A 1 198 ? 3.873 5.662 -18.676 1.00 87.31 198 ALA A O 1
ATOM 1599 N N . SER A 1 199 ? 2.375 4.831 -20.131 1.00 86.44 199 SER A N 1
ATOM 1600 C CA . SER A 1 199 ? 3.323 4.558 -21.210 1.00 86.44 199 SER A CA 1
ATOM 1601 C C . SER A 1 199 ? 4.011 5.810 -21.760 1.00 86.44 199 SER A C 1
ATOM 1603 O O . SER A 1 199 ? 5.152 5.741 -22.210 1.00 86.44 199 SER A O 1
ATOM 1605 N N . PHE A 1 200 ? 3.363 6.975 -21.692 1.00 86.25 200 PHE A N 1
ATOM 1606 C CA . PHE A 1 200 ? 3.985 8.244 -22.071 1.00 86.25 200 PHE A CA 1
ATOM 1607 C C . PHE A 1 200 ? 5.038 8.686 -21.046 1.00 86.25 200 PHE A C 1
ATOM 1609 O O . PHE A 1 200 ? 6.021 9.330 -21.400 1.00 86.25 200 PHE A O 1
ATOM 1616 N N . VAL A 1 201 ? 4.830 8.355 -19.770 1.00 85.00 201 VAL A N 1
ATOM 1617 C CA . VAL A 1 201 ? 5.699 8.777 -18.664 1.00 85.00 201 VAL A CA 1
ATOM 1618 C C . VAL A 1 201 ? 6.859 7.804 -18.439 1.00 85.00 201 VAL A C 1
ATOM 1620 O O . VAL A 1 201 ? 7.958 8.243 -18.105 1.00 85.00 201 VAL A O 1
ATOM 1623 N N . TYR A 1 202 ? 6.622 6.503 -18.614 1.00 86.00 202 TYR A N 1
ATOM 1624 C CA . TYR A 1 202 ? 7.571 5.435 -18.275 1.00 86.00 202 TYR A CA 1
ATOM 1625 C C . TYR A 1 202 ? 8.022 4.580 -19.462 1.00 86.00 202 TYR A C 1
ATOM 1627 O O . TYR A 1 202 ? 8.866 3.704 -19.301 1.00 86.00 202 TYR A O 1
ATOM 1635 N N . GLY A 1 203 ? 7.509 4.858 -20.659 1.00 83.94 203 GLY A N 1
ATOM 1636 C CA . GLY A 1 203 ? 7.853 4.139 -21.879 1.00 83.94 203 GLY A CA 1
ATOM 1637 C C . GLY A 1 203 ? 6.848 3.051 -22.261 1.00 83.94 203 GLY A C 1
ATOM 1638 O O . GLY A 1 203 ? 5.958 2.662 -21.503 1.00 83.94 203 GLY A O 1
ATOM 1639 N N . VAL A 1 204 ? 6.991 2.559 -23.491 1.00 81.62 204 VAL A N 1
ATOM 1640 C CA . VAL A 1 204 ? 6.117 1.533 -24.077 1.00 81.62 204 VAL A CA 1
ATOM 1641 C C . VAL A 1 204 ? 6.467 0.156 -23.516 1.00 81.62 204 VAL A C 1
ATOM 1643 O O . VAL A 1 204 ? 7.607 -0.273 -23.639 1.00 81.62 204 VAL A O 1
ATOM 1646 N N . GLY A 1 205 ? 5.480 -0.557 -22.969 1.00 83.19 205 GLY A N 1
ATOM 1647 C CA . GLY A 1 205 ? 5.659 -1.907 -22.414 1.00 83.19 205 GLY A CA 1
ATOM 1648 C C . GLY A 1 205 ? 5.378 -2.015 -20.916 1.00 83.19 205 GLY A C 1
ATOM 1649 O O . GLY A 1 205 ? 5.340 -3.124 -20.396 1.00 83.19 205 GLY A O 1
ATOM 1650 N N . ILE A 1 206 ? 5.133 -0.892 -20.230 1.00 85.94 206 ILE A N 1
ATOM 1651 C CA . ILE A 1 206 ? 4.571 -0.914 -18.874 1.00 85.94 206 ILE A CA 1
ATOM 1652 C C . ILE A 1 206 ? 3.130 -1.449 -18.934 1.00 85.94 206 ILE A C 1
ATOM 1654 O O . ILE A 1 206 ? 2.380 -1.035 -19.828 1.00 85.94 206 ILE A O 1
ATOM 1658 N N . PRO A 1 207 ? 2.732 -2.346 -18.014 1.00 87.94 207 PRO A N 1
ATOM 1659 C CA . PRO A 1 207 ? 1.370 -2.861 -17.955 1.00 87.94 207 PRO A CA 1
ATOM 1660 C C . PRO A 1 207 ? 0.345 -1.733 -17.780 1.00 87.94 207 PRO A C 1
ATOM 1662 O O . PRO A 1 207 ? 0.557 -0.780 -17.028 1.00 87.94 207 PRO A O 1
ATOM 1665 N N . ALA A 1 208 ? -0.791 -1.860 -18.465 1.00 83.75 208 ALA A N 1
ATOM 1666 C CA . ALA A 1 208 ? -1.983 -1.098 -18.117 1.00 83.75 208 ALA A CA 1
ATOM 1667 C C . ALA A 1 208 ? -2.548 -1.677 -16.811 1.00 83.75 208 ALA A C 1
ATOM 1669 O O . ALA A 1 208 ? -2.701 -2.894 -16.729 1.00 83.75 208 ALA A O 1
ATOM 1670 N N . ALA A 1 209 ? -2.835 -0.831 -15.816 1.00 87.81 209 ALA A N 1
ATOM 1671 C CA . ALA A 1 209 ? -3.305 -1.245 -14.489 1.00 87.81 209 ALA A CA 1
ATOM 1672 C C . ALA A 1 209 ? -2.344 -2.232 -13.782 1.00 87.81 209 ALA A C 1
ATOM 1674 O O . ALA A 1 209 ? -2.660 -3.420 -13.661 1.00 87.81 209 ALA A O 1
ATOM 1675 N N . PRO A 1 210 ? -1.139 -1.789 -13.372 1.00 91.06 210 PRO A N 1
ATOM 1676 C CA . PRO A 1 210 ? -0.252 -2.612 -12.548 1.00 91.06 210 PRO A CA 1
ATOM 1677 C C . PRO A 1 210 ? -0.927 -2.977 -11.218 1.00 91.06 210 PRO A C 1
ATOM 1679 O O . PRO A 1 210 ? -1.637 -2.154 -10.649 1.00 91.06 210 PRO A O 1
ATOM 1682 N N . ASP A 1 211 ? -0.650 -4.174 -10.705 1.00 90.69 211 ASP A N 1
ATOM 1683 C CA . ASP A 1 211 ? -1.161 -4.628 -9.404 1.00 90.69 211 ASP A CA 1
ATOM 1684 C C . ASP A 1 211 ? -0.397 -3.975 -8.248 1.00 90.69 211 ASP A C 1
ATOM 1686 O O . ASP A 1 211 ? -0.920 -3.823 -7.158 1.00 90.69 211 ASP A O 1
ATOM 1690 N N . ALA A 1 212 ? 0.851 -3.560 -8.476 1.00 91.50 212 ALA A N 1
ATOM 1691 C CA . ALA A 1 212 ? 1.608 -2.761 -7.523 1.00 91.50 212 ALA A 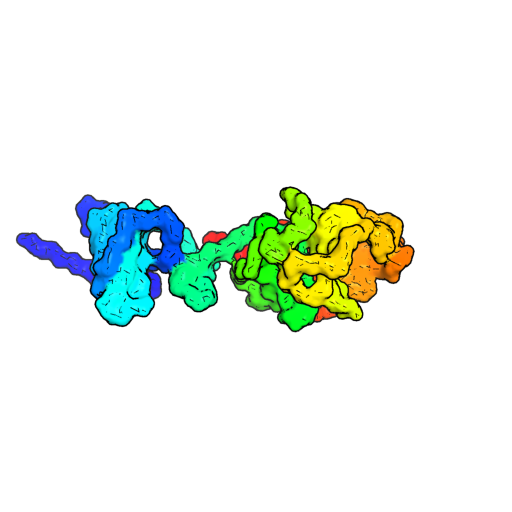CA 1
ATOM 1692 C C . ALA A 1 212 ? 2.603 -1.849 -8.236 1.00 91.50 212 ALA A C 1
ATOM 1694 O O . ALA A 1 212 ? 3.144 -2.187 -9.292 1.00 91.50 212 ALA A O 1
ATOM 1695 N N . VAL A 1 213 ? 2.899 -0.704 -7.626 1.00 92.75 213 VAL A N 1
ATOM 1696 C CA . VAL A 1 213 ? 3.923 0.230 -8.104 1.00 92.75 213 VAL A CA 1
ATOM 1697 C C . VAL A 1 213 ? 4.749 0.741 -6.937 1.00 92.75 213 VAL A C 1
ATOM 1699 O O . VAL A 1 213 ? 4.224 0.986 -5.858 1.00 92.75 213 VAL A O 1
ATOM 1702 N N . PHE A 1 214 ? 6.043 0.940 -7.149 1.00 91.31 214 PHE A N 1
ATOM 1703 C CA . PHE A 1 214 ? 6.909 1.596 -6.172 1.00 91.31 214 PHE A CA 1
ATOM 1704 C C . PHE A 1 214 ? 8.132 2.190 -6.866 1.00 91.31 214 PHE A C 1
ATOM 1706 O O . PHE A 1 214 ? 8.470 1.827 -7.994 1.00 91.31 214 PHE A O 1
ATOM 1713 N N . MET A 1 215 ? 8.796 3.138 -6.210 1.00 88.50 215 MET A N 1
ATOM 1714 C CA . MET A 1 215 ? 9.940 3.837 -6.786 1.00 88.50 215 MET A CA 1
ATOM 1715 C C . MET A 1 215 ? 11.096 3.905 -5.802 1.00 88.50 215 MET A C 1
ATOM 1717 O O . MET A 1 215 ? 10.901 4.248 -4.641 1.00 88.50 215 MET A O 1
ATOM 1721 N N . THR A 1 216 ? 12.294 3.638 -6.318 1.00 84.38 216 THR A N 1
ATOM 1722 C CA . THR A 1 216 ? 13.573 3.905 -5.651 1.00 84.38 216 THR A CA 1
ATOM 1723 C C . THR A 1 216 ? 14.388 4.863 -6.534 1.00 84.38 216 THR A C 1
ATOM 1725 O O . THR A 1 216 ? 13.935 5.970 -6.832 1.00 84.38 216 THR A O 1
ATOM 1728 N N . ALA A 1 217 ? 15.550 4.437 -7.034 1.00 82.19 217 ALA A N 1
ATOM 1729 C CA . ALA A 1 217 ? 16.217 5.048 -8.181 1.00 82.19 217 ALA A CA 1
ATOM 1730 C C . ALA A 1 217 ? 15.470 4.781 -9.505 1.00 82.19 217 ALA A C 1
ATOM 1732 O O . ALA A 1 217 ? 15.575 5.573 -10.442 1.00 82.19 217 ALA A O 1
ATOM 1733 N N . SER A 1 218 ? 14.694 3.695 -9.562 1.00 87.06 218 SER A N 1
ATOM 1734 C CA . SER A 1 218 ? 13.910 3.264 -10.724 1.00 87.06 218 SER A CA 1
ATOM 1735 C C . SER A 1 218 ? 12.429 3.162 -10.379 1.00 87.06 218 SER A C 1
ATOM 1737 O O . SER A 1 218 ? 12.071 3.041 -9.208 1.00 87.06 218 SER A O 1
ATOM 1739 N N . ALA A 1 219 ? 11.560 3.205 -11.392 1.00 89.81 219 ALA A N 1
ATOM 1740 C CA . ALA A 1 219 ? 10.144 2.890 -11.222 1.00 89.81 219 ALA A CA 1
ATOM 1741 C C . ALA A 1 219 ? 9.919 1.391 -11.435 1.00 89.81 219 ALA A C 1
ATOM 1743 O O . ALA A 1 219 ? 10.320 0.863 -12.473 1.00 89.81 219 ALA A O 1
ATOM 1744 N N . TYR A 1 220 ? 9.261 0.736 -10.487 1.00 90.88 220 TYR A N 1
ATOM 1745 C CA . TYR A 1 220 ? 8.919 -0.679 -10.540 1.00 90.88 220 TYR A CA 1
ATOM 1746 C C . TYR A 1 220 ? 7.408 -0.823 -10.675 1.00 90.88 220 TYR A C 1
ATOM 1748 O O . TYR A 1 220 ? 6.647 -0.144 -9.984 1.00 90.88 220 TYR A O 1
ATOM 1756 N N . PHE A 1 221 ? 6.988 -1.719 -11.561 1.00 91.06 221 PHE A N 1
ATOM 1757 C CA . PHE A 1 221 ? 5.594 -2.065 -11.805 1.00 91.06 221 PHE A CA 1
ATOM 1758 C C . PHE A 1 221 ? 5.469 -3.571 -11.696 1.00 91.06 221 PHE A C 1
ATOM 1760 O O . PHE A 1 221 ? 6.245 -4.296 -12.314 1.00 91.06 221 PHE A O 1
ATOM 1767 N N . VAL A 1 222 ? 4.504 -4.038 -10.924 1.00 89.94 222 VAL A N 1
ATOM 1768 C CA . VAL A 1 222 ? 4.200 -5.457 -10.785 1.00 89.94 222 VAL A CA 1
ATOM 1769 C C . VAL A 1 222 ? 2.903 -5.723 -11.528 1.00 89.94 222 VAL A C 1
ATOM 1771 O O . VAL A 1 222 ? 1.932 -4.988 -11.352 1.00 89.94 222 VAL A O 1
ATOM 1774 N N . LYS A 1 223 ? 2.897 -6.745 -12.378 1.00 89.44 223 LYS A N 1
ATOM 1775 C CA . LYS A 1 223 ? 1.670 -7.313 -12.934 1.00 89.44 223 LYS A CA 1
ATOM 1776 C C . LYS A 1 223 ? 1.786 -8.823 -12.904 1.00 89.44 223 LYS A C 1
ATOM 1778 O O . LYS A 1 223 ? 2.746 -9.370 -13.452 1.00 89.44 223 LYS A O 1
ATOM 1783 N N . ASP A 1 224 ? 0.834 -9.470 -12.251 1.00 86.44 224 ASP A N 1
ATOM 1784 C CA . ASP A 1 224 ? 0.865 -10.891 -11.947 1.00 86.44 224 ASP A CA 1
ATOM 1785 C C . ASP A 1 224 ? 2.175 -11.248 -11.212 1.00 86.44 224 ASP A C 1
ATOM 1787 O O . ASP A 1 224 ? 2.418 -10.801 -10.092 1.00 86.44 224 ASP A O 1
ATOM 1791 N N . ASN A 1 225 ? 3.057 -12.002 -11.869 1.00 82.12 225 ASN A N 1
ATOM 1792 C CA . ASN A 1 225 ? 4.361 -12.412 -11.346 1.00 82.12 225 ASN A CA 1
ATOM 1793 C C . ASN A 1 225 ? 5.539 -11.713 -12.048 1.00 82.12 225 ASN A C 1
ATOM 1795 O O . ASN A 1 225 ? 6.694 -12.109 -11.892 1.00 82.12 225 ASN A O 1
ATOM 1799 N N . ILE A 1 226 ? 5.270 -10.684 -12.851 1.00 85.12 226 ILE A N 1
ATOM 1800 C CA . ILE A 1 226 ? 6.289 -9.993 -13.638 1.00 85.12 226 ILE A CA 1
ATOM 1801 C C . ILE A 1 226 ? 6.559 -8.627 -13.020 1.00 85.12 226 ILE A C 1
ATOM 1803 O O . ILE A 1 226 ? 5.648 -7.818 -12.835 1.00 85.12 226 ILE A O 1
ATOM 1807 N N . ILE A 1 227 ? 7.835 -8.351 -12.749 1.00 87.12 227 ILE A N 1
ATOM 1808 C CA . ILE A 1 227 ? 8.303 -7.021 -12.366 1.00 87.12 227 ILE A CA 1
ATOM 1809 C C . ILE A 1 227 ? 8.888 -6.339 -13.598 1.00 87.12 227 ILE A C 1
ATOM 1811 O O . ILE A 1 227 ? 9.863 -6.811 -14.185 1.00 87.12 227 ILE A O 1
ATOM 1815 N N . PHE A 1 228 ? 8.315 -5.194 -13.949 1.00 88.81 228 PHE A N 1
ATOM 1816 C CA . PHE A 1 228 ? 8.808 -4.272 -14.961 1.00 88.81 228 PHE A CA 1
ATOM 1817 C C . PHE A 1 228 ? 9.564 -3.142 -14.268 1.00 88.81 228 PHE A C 1
ATOM 1819 O O . PHE A 1 228 ? 9.074 -2.551 -13.308 1.00 88.81 228 PHE A O 1
ATOM 1826 N N . ILE A 1 229 ? 10.748 -2.818 -14.767 1.00 89.06 229 ILE A N 1
ATOM 1827 C CA . ILE A 1 229 ? 11.601 -1.745 -14.267 1.00 89.06 229 ILE A CA 1
ATOM 1828 C C . ILE A 1 229 ? 11.722 -0.705 -15.371 1.00 89.06 229 ILE A C 1
ATOM 1830 O O . ILE A 1 229 ? 12.187 -1.018 -16.464 1.00 89.06 229 ILE A O 1
ATOM 1834 N N . SER A 1 230 ? 11.349 0.538 -15.082 1.00 87.62 230 SER A N 1
ATOM 1835 C CA . SER A 1 230 ? 11.600 1.676 -15.964 1.00 87.62 230 SER A CA 1
ATOM 1836 C C . SER A 1 230 ? 12.618 2.628 -15.344 1.00 87.62 230 SER A C 1
ATOM 1838 O O . SER A 1 230 ? 12.377 3.222 -14.289 1.00 87.62 230 SER A O 1
ATOM 1840 N N . ASN A 1 231 ? 13.682 2.895 -16.105 1.00 81.44 231 ASN A N 1
ATOM 1841 C CA . ASN A 1 231 ? 14.679 3.932 -15.809 1.00 81.44 231 ASN A CA 1
ATOM 1842 C C . ASN A 1 231 ? 14.456 5.209 -16.647 1.00 81.44 231 ASN A C 1
ATOM 1844 O O . ASN A 1 231 ? 15.396 5.952 -16.915 1.00 81.44 231 ASN A O 1
ATOM 1848 N N . GLY A 1 232 ? 13.222 5.448 -17.112 1.00 66.38 232 GLY A N 1
ATOM 1849 C CA . GLY A 1 232 ? 12.824 6.658 -17.846 1.00 66.38 232 GLY A CA 1
ATOM 1850 C C . GLY A 1 232 ? 12.868 6.554 -19.376 1.00 66.38 232 GLY A C 1
ATOM 1851 O O . GLY A 1 232 ? 12.458 7.491 -20.056 1.00 66.38 232 GLY A O 1
ATOM 1852 N N . SER A 1 233 ? 13.346 5.443 -19.945 1.00 63.41 233 SER A N 1
ATOM 1853 C CA . SER A 1 233 ? 13.322 5.179 -21.404 1.00 63.41 233 SER A CA 1
ATOM 1854 C C . SER A 1 233 ? 13.491 3.701 -21.755 1.00 63.41 233 SER A C 1
ATOM 1856 O O . SER A 1 233 ? 12.997 3.250 -22.784 1.00 63.41 233 SER A O 1
ATOM 1858 N N . VAL A 1 234 ? 14.206 2.952 -20.913 1.00 60.94 234 VAL A N 1
ATOM 1859 C CA . VAL A 1 234 ? 14.409 1.510 -21.063 1.00 60.94 234 VAL A CA 1
ATOM 1860 C C . VAL A 1 234 ? 13.512 0.801 -20.068 1.00 60.94 234 VAL A C 1
ATOM 1862 O O . VAL A 1 234 ? 13.548 1.121 -18.876 1.00 60.94 234 VAL A O 1
ATOM 1865 N N . ILE A 1 235 ? 12.729 -0.140 -20.586 1.00 73.81 235 ILE A N 1
ATOM 1866 C CA . ILE A 1 235 ? 11.949 -1.072 -19.788 1.00 73.81 235 ILE A CA 1
ATOM 1867 C C . ILE A 1 235 ? 12.680 -2.398 -19.810 1.00 73.81 235 ILE A C 1
ATOM 1869 O O . ILE A 1 235 ? 12.968 -2.952 -20.870 1.00 73.81 235 ILE A O 1
ATOM 1873 N N . ASP A 1 236 ? 12.997 -2.870 -18.621 1.00 79.06 236 ASP A N 1
ATOM 1874 C CA . ASP A 1 236 ? 13.479 -4.214 -18.384 1.00 79.06 236 ASP A CA 1
ATOM 1875 C C . ASP A 1 236 ? 12.386 -4.971 -17.623 1.00 79.06 236 ASP A C 1
ATOM 1877 O O . ASP A 1 236 ? 11.601 -4.363 -16.897 1.00 79.06 236 ASP A O 1
ATOM 1881 N N . SER A 1 237 ? 12.293 -6.283 -17.785 1.00 78.19 237 SER A N 1
ATOM 1882 C CA . SER A 1 237 ? 11.281 -7.088 -17.098 1.00 78.19 237 SER A CA 1
ATOM 1883 C C . SER A 1 237 ? 11.843 -8.438 -16.706 1.00 78.19 237 SER A C 1
ATOM 1885 O O . SER A 1 237 ? 12.734 -8.963 -17.375 1.00 78.19 237 SER A O 1
ATOM 1887 N N . TYR A 1 238 ? 11.338 -9.011 -15.624 1.00 80.62 238 TYR A N 1
ATOM 1888 C CA . TYR A 1 238 ? 11.679 -10.371 -15.229 1.00 80.62 238 TYR A CA 1
ATOM 1889 C C . TYR A 1 238 ? 10.551 -10.995 -14.414 1.00 80.62 238 TYR A C 1
ATOM 1891 O O . TYR A 1 238 ? 9.783 -10.298 -13.751 1.00 80.62 238 TYR A O 1
ATOM 1899 N N . ASP A 1 239 ? 10.470 -12.316 -14.501 1.00 74.75 239 ASP A N 1
ATOM 1900 C CA . ASP A 1 239 ? 9.525 -13.132 -13.752 1.00 74.75 239 ASP A CA 1
ATOM 1901 C C . ASP A 1 239 ? 10.115 -13.450 -12.372 1.00 74.75 239 ASP A C 1
ATOM 1903 O O . ASP A 1 239 ? 11.246 -13.930 -12.267 1.00 74.75 239 ASP A O 1
ATOM 1907 N N . ILE A 1 240 ? 9.367 -13.162 -11.306 1.00 70.81 240 ILE A N 1
ATOM 1908 C CA . ILE A 1 240 ? 9.803 -13.424 -9.925 1.00 70.81 240 ILE A CA 1
ATOM 1909 C C . ILE A 1 240 ? 9.757 -14.913 -9.570 1.00 70.81 240 ILE A C 1
ATOM 1911 O O . ILE A 1 240 ? 10.335 -15.319 -8.565 1.00 70.81 240 ILE A O 1
ATOM 1915 N N . THR A 1 241 ? 9.070 -15.725 -10.377 1.00 68.75 241 THR A N 1
ATOM 1916 C CA . THR A 1 241 ? 9.017 -17.183 -10.220 1.00 68.75 241 THR A CA 1
ATOM 1917 C C . THR A 1 241 ? 10.216 -17.893 -10.840 1.00 68.75 241 THR A C 1
ATOM 1919 O O . THR A 1 241 ? 10.395 -19.091 -10.606 1.00 68.75 241 THR A O 1
ATOM 1922 N N . ASP A 1 242 ? 11.057 -17.180 -11.600 1.00 67.19 242 ASP A N 1
ATOM 1923 C CA . ASP A 1 242 ? 12.302 -17.736 -12.119 1.00 67.19 242 ASP A CA 1
ATOM 1924 C C . ASP A 1 242 ? 13.192 -18.167 -10.935 1.00 67.19 242 ASP A C 1
ATOM 1926 O O . ASP A 1 242 ? 13.478 -17.343 -10.064 1.00 67.19 242 ASP A O 1
ATOM 1930 N N . PRO A 1 243 ? 13.643 -19.435 -10.865 1.00 60.69 243 PRO A N 1
ATOM 1931 C CA . PRO A 1 243 ? 14.529 -19.907 -9.802 1.00 60.69 243 PRO A CA 1
ATOM 1932 C C . PRO A 1 243 ? 15.930 -19.275 -9.838 1.00 60.69 243 PRO A C 1
ATOM 1934 O O . PRO A 1 243 ? 16.673 -19.405 -8.867 1.00 60.69 243 PRO A O 1
ATOM 1937 N N . ASN A 1 244 ? 16.308 -18.595 -10.927 1.00 62.50 244 ASN A N 1
ATOM 1938 C CA . ASN A 1 244 ? 17.569 -17.864 -11.063 1.00 62.50 244 ASN A CA 1
ATOM 1939 C C . ASN A 1 244 ? 17.333 -16.405 -11.494 1.00 62.50 244 ASN A C 1
ATOM 1941 O O . ASN A 1 244 ? 17.905 -15.961 -12.498 1.00 62.50 244 ASN A O 1
ATOM 1945 N N . PRO A 1 245 ? 16.531 -15.616 -10.758 1.00 62.94 245 PRO A N 1
ATOM 1946 C CA . PRO A 1 245 ? 16.227 -14.263 -11.185 1.00 62.94 245 PRO A CA 1
ATOM 1947 C C . PRO A 1 245 ? 17.523 -13.459 -11.089 1.00 62.94 245 PRO A C 1
ATOM 1949 O O . PRO A 1 245 ? 18.100 -13.314 -10.021 1.00 62.94 245 PRO A O 1
ATOM 1952 N N . THR A 1 246 ? 18.048 -12.942 -12.194 1.00 54.09 246 THR A N 1
ATOM 1953 C CA . THR A 1 246 ? 19.378 -12.294 -12.241 1.00 54.09 246 THR A CA 1
ATOM 1954 C C . THR A 1 246 ? 19.432 -10.914 -11.557 1.00 54.09 246 THR A C 1
ATOM 1956 O O . THR A 1 246 ? 20.364 -10.145 -11.787 1.00 54.09 246 THR A O 1
ATOM 1959 N N . LYS A 1 247 ? 18.438 -10.561 -10.727 1.00 67.38 247 LYS A N 1
ATOM 1960 C CA . LYS A 1 247 ? 18.156 -9.181 -10.303 1.00 67.38 247 LYS A CA 1
ATOM 1961 C C . LYS A 1 247 ? 17.794 -9.034 -8.825 1.00 67.38 247 LYS A C 1
ATOM 1963 O O . LYS A 1 247 ? 17.720 -9.988 -8.070 1.00 67.38 247 LYS A O 1
ATOM 1968 N N . GLU A 1 248 ? 17.603 -7.784 -8.424 1.00 73.75 248 GLU A N 1
ATOM 1969 C CA . GLU A 1 248 ? 17.478 -7.244 -7.066 1.00 73.75 248 GLU A CA 1
ATOM 1970 C C . GLU A 1 248 ? 16.543 -8.012 -6.100 1.00 73.75 248 GLU A C 1
ATOM 1972 O O . GLU A 1 248 ? 16.846 -8.101 -4.904 1.00 73.75 248 GLU A O 1
ATOM 1977 N N . PHE A 1 249 ? 15.493 -8.665 -6.604 1.00 75.31 249 PHE A N 1
ATOM 1978 C CA . PHE A 1 249 ? 14.438 -9.321 -5.818 1.00 75.31 249 PHE A CA 1
ATOM 1979 C C . PHE A 1 249 ? 14.512 -10.861 -5.816 1.00 75.31 249 PHE A C 1
ATOM 1981 O O . PHE A 1 249 ? 13.494 -11.546 -5.873 1.00 75.31 249 PHE A O 1
ATOM 1988 N N . GLN A 1 250 ? 15.722 -11.427 -5.742 1.00 70.19 250 GLN A N 1
ATOM 1989 C CA . GLN A 1 250 ? 15.891 -12.880 -5.601 1.00 70.19 250 GLN A CA 1
ATOM 1990 C C . GLN A 1 250 ? 15.285 -13.405 -4.299 1.00 70.19 250 GLN A C 1
ATOM 1992 O O . GLN A 1 250 ? 15.488 -12.821 -3.239 1.00 70.19 250 GLN A O 1
ATOM 1997 N N . ASN A 1 251 ? 14.621 -14.560 -4.366 1.00 68.69 251 ASN A N 1
ATOM 1998 C CA . ASN A 1 251 ? 14.034 -15.242 -3.208 1.00 68.69 251 ASN A CA 1
ATOM 1999 C C . ASN A 1 251 ? 12.959 -14.440 -2.461 1.00 68.69 251 ASN A C 1
ATOM 2001 O O . ASN A 1 251 ? 12.596 -14.828 -1.347 1.00 68.69 251 ASN A O 1
ATOM 2005 N N . VAL A 1 252 ? 12.419 -13.362 -3.047 1.00 71.12 252 VAL A N 1
ATOM 2006 C CA . VAL A 1 252 ? 11.123 -12.856 -2.590 1.00 71.12 252 VAL A CA 1
ATOM 2007 C C . VAL A 1 252 ? 10.153 -14.018 -2.780 1.00 71.12 252 VAL A C 1
ATOM 2009 O O . VAL A 1 252 ? 10.034 -14.511 -3.904 1.00 71.12 252 VAL A O 1
ATOM 2012 N N . PRO A 1 253 ? 9.521 -14.534 -1.711 1.00 65.38 253 PRO A N 1
ATOM 2013 C CA . PRO A 1 253 ? 8.572 -15.623 -1.851 1.00 65.38 253 PRO A CA 1
ATOM 2014 C C . PRO A 1 253 ? 7.552 -15.193 -2.871 1.00 65.38 253 PRO A C 1
ATOM 2016 O O . PRO A 1 253 ? 7.051 -14.073 -2.776 1.00 65.38 253 PRO A O 1
ATOM 2019 N N . VAL A 1 254 ? 7.273 -16.070 -3.829 1.00 59.44 254 VAL A N 1
ATOM 2020 C CA . VAL A 1 254 ? 6.223 -15.833 -4.807 1.00 59.44 254 VAL A CA 1
ATOM 2021 C C . VAL A 1 254 ? 4.932 -15.641 -4.023 1.00 59.44 254 VAL A C 1
ATOM 2023 O O . VAL A 1 254 ? 4.315 -16.592 -3.540 1.00 59.44 254 VAL A O 1
ATOM 2026 N N . ILE A 1 255 ? 4.572 -14.382 -3.833 1.00 58.91 255 ILE A N 1
ATOM 2027 C CA . ILE A 1 255 ? 3.237 -13.996 -3.450 1.00 58.91 255 ILE A CA 1
ATOM 2028 C C . ILE A 1 255 ? 2.475 -14.049 -4.762 1.00 58.91 255 ILE A C 1
ATOM 2030 O O . ILE A 1 255 ? 2.617 -13.159 -5.597 1.00 58.91 255 ILE A O 1
ATOM 2034 N N . ASN A 1 256 ? 1.706 -15.112 -4.971 1.00 64.56 256 ASN A N 1
ATOM 2035 C CA . ASN A 1 256 ? 0.724 -15.092 -6.042 1.00 64.56 256 ASN A CA 1
ATOM 2036 C C . ASN A 1 256 ? -0.275 -13.976 -5.711 1.00 64.56 256 ASN A C 1
ATOM 2038 O O . ASN A 1 256 ? -1.028 -14.106 -4.751 1.00 64.56 256 ASN A O 1
ATOM 2042 N N . GLY A 1 257 ? -0.259 -12.892 -6.486 1.00 76.56 257 GLY A N 1
ATOM 2043 C CA . GLY A 1 257 ? -1.158 -11.757 -6.279 1.00 76.56 257 GLY A CA 1
ATOM 2044 C C . GLY A 1 257 ? -0.626 -10.724 -5.290 1.00 76.56 257 GLY A C 1
ATOM 2045 O O . GLY A 1 257 ? -1.284 -10.423 -4.295 1.00 76.56 257 GLY A O 1
ATOM 2046 N N . ILE A 1 258 ? 0.554 -10.159 -5.569 1.00 86.31 258 ILE A N 1
ATOM 2047 C CA . ILE A 1 258 ? 0.969 -8.903 -4.931 1.00 86.31 258 ILE A CA 1
ATOM 2048 C C . ILE A 1 258 ? -0.078 -7.845 -5.284 1.00 86.31 258 ILE A C 1
ATOM 2050 O O . ILE A 1 258 ? -0.211 -7.488 -6.449 1.00 86.31 258 ILE A O 1
ATOM 2054 N N . THR A 1 259 ? -0.807 -7.352 -4.286 1.00 88.81 259 THR A N 1
ATOM 2055 C CA . THR A 1 259 ? -1.843 -6.326 -4.477 1.00 88.81 259 THR A CA 1
ATOM 2056 C C . THR A 1 259 ? -1.315 -4.919 -4.270 1.00 88.81 259 THR A C 1
ATOM 2058 O O . THR A 1 259 ? -1.997 -3.964 -4.604 1.00 88.81 259 THR A O 1
ATOM 2061 N N . SER A 1 260 ? -0.146 -4.774 -3.640 1.00 90.25 260 SER A N 1
ATOM 2062 C CA . SER A 1 260 ? 0.543 -3.492 -3.500 1.00 90.25 260 SER A CA 1
ATOM 2063 C C . SER A 1 260 ? 1.963 -3.675 -2.959 1.00 90.25 260 SER A C 1
ATOM 2065 O O . SER A 1 260 ? 2.303 -4.718 -2.393 1.00 90.25 260 SER A O 1
ATOM 2067 N N . ALA A 1 261 ? 2.822 -2.669 -3.133 1.00 91.69 261 ALA A N 1
ATOM 2068 C CA . ALA A 1 261 ? 4.190 -2.701 -2.629 1.00 91.69 261 ALA A CA 1
ATOM 2069 C C . ALA A 1 261 ? 4.739 -1.294 -2.370 1.00 91.69 261 ALA A C 1
ATOM 2071 O O . ALA A 1 261 ? 4.345 -0.339 -3.029 1.00 91.69 261 ALA A O 1
ATOM 2072 N N . THR A 1 262 ? 5.665 -1.158 -1.420 1.00 91.25 262 THR A N 1
ATOM 2073 C CA . THR A 1 262 ? 6.373 0.106 -1.151 1.00 91.25 262 THR A CA 1
ATOM 2074 C C . THR A 1 262 ? 7.740 -0.145 -0.519 1.00 91.25 262 THR A C 1
ATOM 2076 O O . THR A 1 262 ? 7.934 -1.127 0.192 1.00 91.25 262 THR A O 1
ATOM 2079 N N . GLU A 1 263 ? 8.687 0.771 -0.714 1.00 89.19 263 GLU A N 1
ATOM 2080 C CA . GLU A 1 263 ? 9.900 0.847 0.112 1.00 89.19 263 GLU A CA 1
ATOM 2081 C C . GLU A 1 263 ? 9.556 1.446 1.491 1.00 89.19 263 GLU A C 1
ATOM 2083 O O . GLU A 1 263 ? 8.653 2.275 1.581 1.00 89.19 263 GLU A O 1
ATOM 2088 N N . THR A 1 264 ? 10.237 1.056 2.576 1.00 83.50 264 THR A N 1
ATOM 2089 C CA . THR A 1 264 ? 9.917 1.513 3.952 1.00 83.50 264 THR A CA 1
ATOM 2090 C C . THR A 1 264 ? 10.626 2.805 4.368 1.00 83.50 264 THR A C 1
ATOM 2092 O O . THR A 1 264 ? 10.697 3.121 5.555 1.00 83.50 264 THR A O 1
ATOM 2095 N N . GLY A 1 265 ? 11.244 3.517 3.422 1.00 78.06 265 GLY A N 1
ATOM 2096 C CA . GLY A 1 265 ? 12.132 4.653 3.699 1.00 78.06 265 GLY A CA 1
ATOM 2097 C C . GLY A 1 265 ? 13.537 4.265 4.169 1.00 78.06 265 GLY A C 1
ATOM 2098 O O . GLY A 1 265 ? 14.440 5.097 4.151 1.00 78.06 265 GLY A O 1
ATOM 2099 N N . THR A 1 266 ? 13.748 3.001 4.548 1.00 82.00 266 THR A N 1
ATOM 2100 C CA . THR A 1 266 ? 15.088 2.418 4.670 1.00 82.00 266 THR A CA 1
ATOM 2101 C C . THR A 1 266 ? 15.489 1.879 3.309 1.00 82.00 266 THR A C 1
ATOM 2103 O O . THR A 1 266 ? 14.810 1.001 2.779 1.00 82.00 266 THR A O 1
ATOM 2106 N N . THR A 1 267 ? 16.581 2.403 2.751 1.00 85.12 267 THR A N 1
ATOM 2107 C CA . THR A 1 267 ? 17.039 2.025 1.412 1.00 85.12 267 THR A CA 1
ATOM 2108 C C . THR A 1 267 ? 17.198 0.516 1.286 1.00 85.12 267 THR A C 1
ATOM 2110 O O . THR A 1 267 ? 17.928 -0.102 2.062 1.00 85.12 267 THR A O 1
ATOM 2113 N N . GLY A 1 268 ? 16.533 -0.062 0.289 1.00 86.06 268 GLY A N 1
ATOM 2114 C CA . GLY A 1 268 ? 16.634 -1.484 -0.018 1.00 86.06 268 GLY A CA 1
ATOM 2115 C C . GLY A 1 268 ? 15.726 -2.390 0.818 1.00 86.06 268 GLY A C 1
ATOM 2116 O O . GLY A 1 268 ? 15.849 -3.612 0.697 1.00 86.06 268 GLY A O 1
ATOM 2117 N N . VAL A 1 269 ? 14.830 -1.825 1.633 1.00 89.38 269 VAL A N 1
ATOM 2118 C CA . VAL A 1 269 ? 13.828 -2.565 2.410 1.00 89.38 269 VAL A CA 1
ATOM 2119 C C . VAL A 1 269 ? 12.438 -2.317 1.840 1.00 89.38 269 VAL A C 1
ATOM 2121 O O . VAL A 1 269 ? 11.949 -1.188 1.816 1.00 89.38 269 VAL A O 1
ATOM 2124 N N . PHE A 1 270 ? 11.769 -3.396 1.454 1.00 89.50 270 PHE A N 1
ATOM 2125 C CA . PHE A 1 270 ? 10.483 -3.363 0.768 1.00 89.50 270 PHE A CA 1
ATOM 2126 C C . PHE A 1 270 ? 9.414 -4.101 1.558 1.00 89.50 270 PHE A C 1
ATOM 2128 O O . PHE A 1 270 ? 9.697 -5.099 2.221 1.00 89.50 270 PHE A O 1
ATOM 2135 N N . LEU A 1 271 ? 8.179 -3.628 1.440 1.00 89.38 271 LEU A N 1
ATOM 2136 C CA . LEU A 1 271 ? 6.980 -4.346 1.839 1.00 89.38 271 LEU A CA 1
ATOM 2137 C C . LEU A 1 271 ? 6.200 -4.726 0.588 1.00 89.38 271 LEU A C 1
ATOM 2139 O O . LEU A 1 271 ? 5.881 -3.859 -0.222 1.00 89.38 271 LEU A O 1
ATOM 2143 N N . PHE A 1 272 ? 5.871 -6.006 0.468 1.00 88.94 272 PHE A N 1
ATOM 2144 C CA . PHE A 1 272 ? 4.972 -6.546 -0.547 1.00 88.94 272 PHE A CA 1
ATOM 2145 C C . PHE A 1 272 ? 3.713 -7.046 0.140 1.00 88.94 272 PHE A C 1
ATOM 2147 O O . PHE A 1 272 ? 3.814 -7.842 1.073 1.00 88.94 272 PHE A O 1
ATOM 2154 N N . PHE A 1 273 ? 2.548 -6.593 -0.299 1.00 88.12 273 PHE A N 1
ATOM 2155 C CA . PHE A 1 273 ? 1.270 -6.930 0.311 1.00 88.12 273 PHE A CA 1
ATOM 2156 C C . PHE A 1 273 ? 0.482 -7.912 -0.551 1.00 88.12 273 PHE A C 1
ATOM 2158 O O . PHE A 1 273 ? 0.489 -7.846 -1.777 1.00 88.12 273 PHE A O 1
ATOM 2165 N N . GLU A 1 274 ? -0.215 -8.805 0.140 1.00 86.38 274 GLU A N 1
ATOM 2166 C CA . GLU A 1 274 ? -1.198 -9.753 -0.374 1.00 86.38 274 GLU A CA 1
ATOM 2167 C C . GLU A 1 274 ? -2.447 -9.590 0.493 1.00 86.38 274 GLU A C 1
ATOM 2169 O O . GLU A 1 274 ? -2.597 -10.245 1.535 1.00 86.38 274 GLU A O 1
ATOM 2174 N N . ASN A 1 275 ? -3.320 -8.654 0.123 1.00 83.19 275 ASN A N 1
ATOM 2175 C CA . ASN A 1 275 ? -4.420 -8.224 0.986 1.00 83.19 275 ASN A CA 1
ATOM 2176 C C . ASN A 1 275 ? -3.887 -7.756 2.361 1.00 83.19 275 ASN A C 1
ATOM 2178 O O . ASN A 1 275 ? -3.097 -6.822 2.442 1.00 83.19 275 ASN A O 1
ATOM 2182 N N . SER A 1 276 ? -4.291 -8.406 3.456 1.00 80.19 276 SER A N 1
ATOM 2183 C CA . SER A 1 276 ? -3.822 -8.106 4.817 1.00 80.19 276 SER A CA 1
ATOM 2184 C C . SER A 1 276 ? -2.475 -8.740 5.183 1.00 80.19 276 SER A C 1
ATOM 2186 O O . SER A 1 276 ? -1.899 -8.399 6.218 1.00 80.19 276 SER A O 1
ATOM 2188 N N . ALA A 1 277 ? -1.961 -9.688 4.395 1.00 83.44 277 ALA A N 1
ATOM 2189 C CA . ALA A 1 277 ? -0.638 -10.260 4.620 1.00 83.44 277 ALA A CA 1
ATOM 2190 C C . ALA A 1 277 ? 0.436 -9.385 3.971 1.00 83.44 277 ALA A C 1
ATOM 2192 O O . ALA A 1 277 ? 0.191 -8.752 2.948 1.00 83.44 277 ALA A O 1
ATOM 2193 N N . PHE A 1 278 ? 1.637 -9.374 4.544 1.00 86.81 278 PHE A N 1
ATOM 2194 C CA . PHE A 1 278 ? 2.766 -8.701 3.922 1.00 86.81 278 PHE A CA 1
ATOM 2195 C C . PHE A 1 278 ? 4.073 -9.460 4.110 1.00 86.81 278 PHE A C 1
ATOM 2197 O O . PHE A 1 278 ? 4.260 -10.222 5.064 1.00 86.81 278 PHE A O 1
ATOM 2204 N N . ILE A 1 279 ? 4.988 -9.222 3.182 1.00 87.00 279 ILE A N 1
ATOM 2205 C CA . ILE A 1 279 ? 6.365 -9.676 3.233 1.00 87.00 279 ILE A CA 1
ATOM 2206 C C . ILE A 1 279 ? 7.254 -8.455 3.347 1.00 87.00 279 ILE A C 1
ATOM 2208 O O . ILE A 1 279 ? 7.209 -7.579 2.488 1.00 87.00 279 ILE A O 1
ATOM 2212 N N . ARG A 1 280 ? 8.089 -8.425 4.384 1.00 87.19 280 ARG A N 1
ATOM 2213 C CA . ARG A 1 280 ? 9.213 -7.498 4.450 1.00 87.19 280 ARG A CA 1
ATOM 2214 C C . ARG A 1 280 ? 10.419 -8.171 3.826 1.00 87.19 280 ARG A C 1
ATOM 2216 O O . ARG A 1 280 ? 10.791 -9.257 4.258 1.00 87.19 280 ARG A O 1
ATOM 2223 N N . TYR A 1 281 ? 11.014 -7.540 2.825 1.00 88.12 281 TYR A N 1
ATOM 2224 C CA . TYR A 1 281 ? 12.164 -8.060 2.099 1.00 88.12 281 TYR A CA 1
ATOM 2225 C C . TYR A 1 281 ? 13.314 -7.061 2.134 1.00 88.12 281 TYR A C 1
ATOM 2227 O O . TYR A 1 281 ? 13.124 -5.869 1.893 1.00 88.12 281 TYR A O 1
ATOM 2235 N N . ASP A 1 282 ? 14.508 -7.563 2.417 1.00 88.38 282 ASP A N 1
ATOM 2236 C CA . ASP A 1 282 ? 15.736 -6.783 2.473 1.00 88.38 282 ASP A CA 1
ATOM 2237 C C . ASP A 1 282 ? 16.648 -7.193 1.309 1.00 88.38 282 ASP A C 1
ATOM 2239 O O . ASP A 1 282 ? 17.127 -8.326 1.220 1.00 88.38 282 ASP A O 1
ATOM 2243 N N . THR A 1 283 ? 16.892 -6.259 0.391 1.00 87.31 283 THR A N 1
ATOM 2244 C CA . THR A 1 283 ? 17.703 -6.498 -0.812 1.00 87.31 283 THR A CA 1
ATOM 2245 C C . THR A 1 283 ? 19.184 -6.715 -0.526 1.00 87.31 283 THR A C 1
ATOM 2247 O O . THR A 1 283 ? 19.855 -7.319 -1.367 1.00 87.31 283 THR A O 1
ATOM 2250 N N . ALA A 1 284 ? 19.708 -6.244 0.606 1.00 87.69 284 ALA A N 1
ATOM 2251 C CA . ALA A 1 284 ? 21.112 -6.414 0.961 1.00 87.69 284 ALA A CA 1
ATOM 2252 C C . ALA A 1 284 ? 21.370 -7.835 1.472 1.00 87.69 284 ALA A C 1
ATOM 2254 O O . ALA A 1 284 ? 22.342 -8.475 1.074 1.00 87.69 284 ALA A O 1
ATOM 2255 N N . THR A 1 285 ? 20.475 -8.342 2.318 1.00 88.56 285 THR A N 1
ATOM 2256 C CA . THR A 1 285 ? 20.585 -9.686 2.908 1.00 88.56 285 THR A CA 1
ATOM 2257 C C . THR A 1 285 ? 19.908 -10.774 2.077 1.00 88.56 285 THR A C 1
ATOM 2259 O O . THR A 1 285 ? 20.205 -11.950 2.274 1.00 88.56 285 THR A O 1
ATOM 2262 N N . LYS A 1 286 ? 19.015 -10.399 1.149 1.00 85.69 286 LYS A N 1
ATOM 2263 C CA . LYS A 1 286 ? 18.129 -11.313 0.402 1.00 85.69 286 LYS A CA 1
ATOM 2264 C C . LYS A 1 286 ? 17.231 -12.153 1.318 1.00 85.69 286 LYS A C 1
ATOM 2266 O O . LYS A 1 286 ? 16.799 -13.242 0.942 1.00 85.69 286 LYS A O 1
ATOM 2271 N N . LEU A 1 287 ? 16.973 -11.663 2.530 1.00 85.31 287 LEU A N 1
ATOM 2272 C CA . LEU A 1 287 ? 16.103 -12.305 3.507 1.00 85.31 287 LEU A CA 1
ATOM 2273 C C . LEU A 1 287 ? 14.730 -11.645 3.508 1.00 85.31 287 LEU A C 1
ATOM 2275 O O . LEU A 1 287 ? 14.575 -10.471 3.165 1.00 85.31 287 LEU A O 1
ATOM 2279 N N . TYR A 1 288 ? 13.737 -12.415 3.941 1.00 86.31 288 TYR A N 1
ATOM 2280 C CA . TYR A 1 288 ? 12.387 -11.920 4.123 1.00 86.31 288 TYR A CA 1
ATOM 2281 C C . TYR A 1 288 ? 11.765 -12.412 5.426 1.00 86.31 288 TYR A C 1
ATOM 2283 O O . TYR A 1 288 ? 12.122 -13.467 5.957 1.00 86.31 288 TYR A O 1
ATOM 2291 N N . THR A 1 289 ? 10.775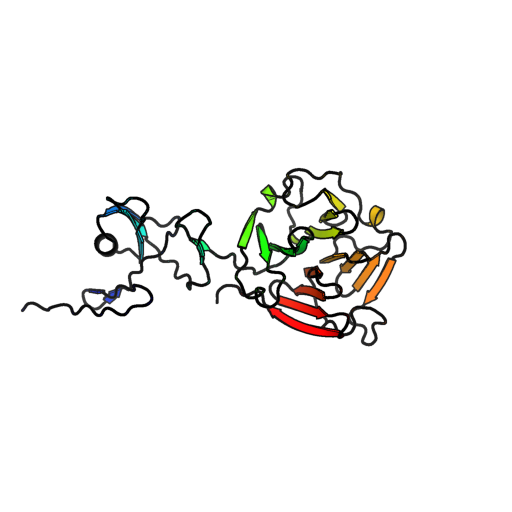 -11.665 5.902 1.00 83.31 289 THR A N 1
ATOM 2292 C CA . THR A 1 289 ? 9.842 -12.096 6.943 1.00 83.31 289 THR A CA 1
ATOM 2293 C C . THR A 1 289 ? 8.417 -11.964 6.419 1.00 83.31 289 THR A C 1
ATOM 2295 O O . THR A 1 289 ? 8.106 -11.034 5.677 1.00 83.31 289 THR A O 1
ATOM 2298 N N . LYS A 1 290 ? 7.548 -12.920 6.765 1.00 82.69 290 LYS A N 1
ATOM 2299 C CA . LYS A 1 290 ? 6.119 -12.875 6.429 1.00 82.69 290 LYS A CA 1
ATOM 2300 C C . LYS A 1 290 ? 5.319 -12.591 7.691 1.00 82.69 290 LYS A C 1
ATOM 2302 O O . LYS A 1 290 ? 5.469 -13.293 8.688 1.00 82.69 290 LYS A O 1
ATOM 2307 N N . SER A 1 291 ? 4.449 -11.598 7.600 1.00 81.00 291 SER A N 1
ATOM 2308 C CA . SER A 1 291 ? 3.600 -11.123 8.686 1.00 81.00 291 SER A CA 1
ATOM 2309 C C . SER A 1 291 ? 2.194 -10.836 8.159 1.00 81.00 291 SER A C 1
ATOM 2311 O O . SER A 1 291 ? 1.915 -10.945 6.962 1.00 81.00 291 SER A O 1
ATOM 2313 N N . ARG A 1 292 ? 1.274 -10.499 9.060 1.00 77.31 292 ARG A N 1
ATOM 2314 C CA . ARG A 1 292 ? -0.078 -10.060 8.713 1.00 77.31 292 ARG A CA 1
ATOM 2315 C C . ARG A 1 292 ? -0.388 -8.788 9.487 1.00 77.31 292 ARG A C 1
ATOM 2317 O O . ARG A 1 292 ? -0.027 -8.693 10.658 1.00 77.31 292 ARG A O 1
ATOM 2324 N N . LEU A 1 293 ? -1.047 -7.833 8.838 1.00 72.50 293 LEU A N 1
ATOM 2325 C CA . LEU A 1 293 ? -1.656 -6.703 9.524 1.00 72.50 293 LEU A CA 1
ATOM 2326 C C . LEU A 1 293 ? -2.695 -7.266 10.497 1.00 72.50 293 LEU A C 1
ATOM 2328 O O . LEU A 1 293 ? -3.603 -7.999 10.100 1.00 72.50 293 LEU A O 1
ATOM 2332 N N . HIS A 1 294 ? -2.528 -6.997 11.786 1.00 61.66 294 HIS A N 1
ATOM 2333 C CA . HIS A 1 294 ? -3.496 -7.450 12.773 1.00 61.66 294 HIS A CA 1
ATOM 2334 C C . HIS A 1 294 ? -4.777 -6.622 12.623 1.00 61.66 294 HIS A C 1
ATOM 2336 O O . HIS A 1 294 ? -4.803 -5.444 12.971 1.00 61.66 294 HIS A O 1
ATOM 2342 N N . GLY A 1 295 ? -5.841 -7.251 12.122 1.00 49.06 295 GLY A N 1
ATOM 2343 C CA . GLY A 1 295 ? -7.193 -6.873 12.521 1.00 49.06 295 GLY A CA 1
ATOM 2344 C C . GLY A 1 295 ? -7.434 -7.310 13.973 1.00 49.06 295 GLY A C 1
ATOM 2345 O O . GLY A 1 295 ? -6.707 -8.182 14.470 1.00 49.06 295 GLY A O 1
ATOM 2346 N N . PRO A 1 296 ? -8.407 -6.718 14.679 1.00 37.78 296 PRO A N 1
ATOM 2347 C CA . PRO A 1 296 ? -8.816 -7.246 15.973 1.00 37.78 296 PRO A CA 1
ATOM 2348 C C . PRO A 1 296 ? -9.178 -8.738 15.844 1.00 37.78 296 PRO A C 1
ATOM 2350 O O . PRO A 1 296 ? -9.889 -9.130 14.918 1.00 37.78 296 PRO A O 1
ATOM 2353 N N . GLN A 1 297 ? -8.611 -9.571 16.726 1.00 34.34 297 GLN A N 1
ATOM 2354 C CA . GLN A 1 297 ? -8.976 -10.988 16.861 1.00 34.34 297 GLN A CA 1
ATOM 2355 C C . GLN A 1 297 ? -10.321 -11.148 17.568 1.00 34.34 297 GLN A C 1
ATOM 2357 O O . GLN A 1 297 ? -10.664 -10.273 18.393 1.00 34.34 297 GLN A O 1
#

Radius of gyration: 25.29 Å; Cα contacts (8 Å, |Δi|>4): 647; chains: 1; bounding box: 57×40×80 Å

Nearest PDB structures (foldseek):
  3oyo-assembly2_B  TM=7.547E-01  e=5.794E-08  Vigna unguiculata
  6ix1-assembly2_B  TM=7.115E-01  e=1.206E-07  Dolichos
  6cm1-assembly1_A  TM=6.833E-01  e=4.935E-07  Homo sapiens
  3lp9-assembly2_D  TM=7.112E-01  e=2.020E-06  Lathyrus sativus
  8bbe-assembly1_C  TM=2.747E-01  e=9.332E-05  Homo sapiens